Protein AF-A0A8J5HRC8-F1 (afdb_monomer)

Sequence (306 aa):
MSLSQNPTLRRLLLTALFVASLLTTLFAASLLTTLFTVFFAASLLTALFAASTFGLATSSSRPLLSAIFTASSSSSLDLSRPPPPPTPPTPRLPLSPLSGFDSLRKWWQHSSRQCSSQIVLIRTSVSLHPLRDLFQERKEASWLLDPMEGSPGHFDDVERAPILPSKPPKETKEMDENKSKKGLAEIYEEEYAQKTGLAPALLSTSDKLKIEATMLFKKISLKLDALSHFHFAPKPVIEDMSIQVNVPALAMEEVAPLAVSDAAMLAPEEIFHGKGNIKEEAELTKEERKRRRANQKRRFQRLKGM

InterPro domains:
  IPR012173 U3 small nucleolar ribonucleoprotein complex, subunit Mpp10 [PF04006] (154-299)
  IPR012173 U3 small nucleolar ribonucleoprotein complex, subunit Mpp10 [PTHR17039] (153-301)

pLDDT: mean 73.03, std 19.28, range [26.8, 97.12]

Radius of gyration: 40.1 Å; Cα contacts (8 Å, |Δi|>4): 49; chains: 1; bounding box: 110×80×95 Å

Nearest PDB structures (foldseek):
  7mq9-assembly1_NA  TM=5.176E-01  e=2.705E-06  Homo sapiens

Organism: Zingiber officinale (NCBI:txid94328)

Mean predicted aligned error: 22.1 Å

Secondary structure (DSSP, 8-state):
--TTS-HHHHHHHHHHHHHHHHHHHHHHHHHHHHHHHHHHHHHHHHHHHHHHHS--------------------------PPPPPPPPPPPPPPP-----HHHHHHHHHHHHHH--S-PPPP--HHHHHHHHHHHHHHHHHHHSS-TTS---------PPPPPS--SPP----PPP-SPPSS-HHHHHHHHHHHHTT-SPP---HHHHHHHHHHHHHHHHHHHHHHHTTT-SPPPPPP---------BGGGGS---TT-----BSS-HHHH----SS---TTT--HHHHHHHHHHHHHHHHHHHT-

Solvent-accessible surface area (backbone atoms only — not comparable to full-atom values): 20590 Å² total; per-residue (Å²): 136,71,93,78,78,50,71,67,59,52,50,53,51,51,50,50,53,51,51,51,52,51,51,52,52,52,50,51,51,52,51,52,51,52,51,50,50,52,53,52,50,52,52,52,53,51,54,55,54,55,61,67,72,68,76,80,78,84,87,87,83,85,85,90,87,85,86,90,86,88,81,88,78,91,81,80,89,87,82,88,85,82,85,85,82,88,83,82,87,83,86,88,80,86,91,78,84,92,83,55,68,69,61,51,52,51,48,50,59,51,51,64,69,69,56,88,68,80,85,81,83,77,91,44,78,78,69,46,51,64,55,53,50,53,56,47,50,52,50,49,60,51,69,72,57,70,91,86,62,93,70,69,56,91,64,95,65,86,74,79,76,76,73,74,80,85,62,77,78,82,79,78,81,80,78,78,91,63,82,76,93,69,54,72,69,57,52,53,50,52,51,49,32,49,74,70,65,75,44,78,79,83,71,49,74,66,51,52,51,51,51,53,50,52,52,52,48,54,55,50,49,54,52,51,38,60,74,51,72,66,71,70,81,79,78,79,89,71,93,75,91,79,86,84,71,90,44,49,47,58,80,78,50,79,100,57,102,83,76,87,60,91,49,63,64,60,53,69,60,78,79,47,81,72,75,72,94,78,74,56,80,86,79,49,50,76,64,56,52,53,50,51,53,50,52,51,51,52,53,50,51,57,63,70,75,107

Structure (mmCIF, N/CA/C/O backbone):
data_AF-A0A8J5HRC8-F1
#
_entry.id   AF-A0A8J5HRC8-F1
#
loop_
_atom_site.group_PDB
_atom_site.id
_atom_site.type_symbol
_atom_site.label_atom_id
_atom_site.label_alt_id
_atom_site.label_comp_id
_atom_site.label_asym_id
_atom_site.label_entity_id
_atom_site.label_seq_id
_atom_site.pdbx_PDB_ins_code
_atom_site.Cartn_x
_atom_site.Cartn_y
_atom_site.Cartn_z
_atom_site.occupancy
_atom_site.B_iso_or_equiv
_atom_site.auth_seq_id
_atom_site.auth_comp_id
_atom_site.auth_asym_id
_atom_site.auth_atom_id
_atom_site.pdbx_PDB_model_num
ATOM 1 N N . MET A 1 1 ? 75.495 24.316 10.407 1.00 44.56 1 MET A N 1
ATOM 2 C CA . MET A 1 1 ? 74.968 23.762 11.672 1.00 44.56 1 MET A CA 1
ATOM 3 C C . MET A 1 1 ? 73.458 23.965 11.712 1.00 44.56 1 MET A C 1
ATOM 5 O O . MET A 1 1 ? 72.991 25.087 11.603 1.00 44.56 1 MET A O 1
ATOM 9 N N . SER A 1 2 ? 72.731 22.845 11.748 1.00 50.97 2 SER A N 1
ATOM 10 C CA . SER A 1 2 ? 71.342 22.660 12.197 1.00 50.97 2 SER A CA 1
ATOM 11 C C . SER A 1 2 ? 70.236 23.643 11.754 1.00 50.97 2 SER A C 1
ATOM 13 O O . SER A 1 2 ? 69.728 24.408 12.567 1.00 50.97 2 SER A O 1
ATOM 15 N N . LEU A 1 3 ? 69.626 23.377 10.586 1.00 55.00 3 LEU A N 1
ATOM 16 C CA . LEU A 1 3 ? 68.188 23.646 10.308 1.00 55.00 3 LEU A CA 1
ATOM 17 C C . LEU A 1 3 ? 67.231 22.851 11.241 1.00 55.00 3 LEU A C 1
ATOM 19 O O . LEU A 1 3 ? 66.021 22.790 11.043 1.00 55.00 3 LEU A O 1
ATOM 23 N N . SER A 1 4 ? 67.784 22.215 12.276 1.00 55.47 4 SER A N 1
ATOM 24 C CA . SER A 1 4 ? 67.140 21.260 13.170 1.00 55.47 4 SER A CA 1
ATOM 25 C C . SER A 1 4 ? 66.349 21.921 14.309 1.00 55.47 4 SER A C 1
ATOM 27 O O . SER A 1 4 ? 65.549 21.236 14.935 1.00 55.47 4 SER A O 1
ATOM 29 N N . GLN A 1 5 ? 66.529 23.220 14.580 1.00 64.81 5 GLN A N 1
ATOM 30 C CA . GLN A 1 5 ? 66.029 23.851 15.815 1.00 64.81 5 GLN A CA 1
ATOM 31 C C . GLN A 1 5 ? 64.760 24.710 15.679 1.00 64.81 5 GLN A C 1
ATOM 33 O O . GLN A 1 5 ? 64.222 25.113 16.703 1.00 64.81 5 GLN A O 1
ATOM 38 N N . ASN A 1 6 ? 64.226 24.947 14.472 1.00 71.19 6 ASN A N 1
ATOM 39 C CA . ASN A 1 6 ? 62.985 25.720 14.311 1.00 71.19 6 ASN A CA 1
ATOM 40 C C . ASN A 1 6 ? 61.759 24.800 14.117 1.00 71.19 6 ASN A C 1
ATOM 42 O O . ASN A 1 6 ? 61.604 24.203 13.045 1.00 71.19 6 ASN A O 1
ATOM 46 N N . PRO A 1 7 ? 60.860 24.674 15.117 1.00 76.56 7 PRO A N 1
ATOM 47 C CA . PRO A 1 7 ? 59.713 23.760 15.058 1.00 76.56 7 PRO A CA 1
ATOM 48 C C . PRO A 1 7 ? 58.680 24.165 13.994 1.00 76.56 7 PRO A C 1
ATOM 50 O O . PRO A 1 7 ? 57.976 23.312 13.455 1.00 76.56 7 PRO A O 1
ATOM 53 N N . THR A 1 8 ? 58.618 25.450 13.647 1.00 80.12 8 THR A N 1
ATOM 54 C CA . THR A 1 8 ? 57.739 26.001 12.605 1.00 80.12 8 THR A CA 1
ATOM 55 C C . THR A 1 8 ? 58.170 25.573 11.202 1.00 80.12 8 THR A C 1
ATOM 57 O O . THR A 1 8 ? 57.335 25.124 10.421 1.00 80.12 8 THR A O 1
ATOM 60 N N . LEU A 1 9 ? 59.474 25.606 10.903 1.00 81.62 9 LEU A N 1
ATOM 61 C CA . LEU A 1 9 ? 60.018 25.165 9.613 1.00 81.62 9 LEU A CA 1
ATOM 62 C C . LEU A 1 9 ? 59.846 23.658 9.398 1.00 81.62 9 LEU A C 1
ATOM 64 O O . LEU A 1 9 ? 59.524 23.232 8.294 1.00 81.62 9 LEU A O 1
ATOM 68 N N . ARG A 1 10 ? 59.980 22.845 10.454 1.00 83.69 10 ARG A N 1
ATOM 69 C CA . ARG A 1 10 ? 59.696 21.403 10.372 1.00 83.69 10 ARG A CA 1
ATOM 70 C C . ARG A 1 10 ? 58.227 21.125 10.068 1.00 83.69 10 ARG A C 1
ATOM 72 O O . ARG A 1 10 ? 57.944 20.268 9.240 1.00 83.69 10 ARG A O 1
ATOM 79 N N . ARG A 1 11 ? 57.298 21.855 10.697 1.00 84.56 11 ARG A N 1
ATOM 80 C CA . ARG A 1 11 ? 55.864 21.729 10.394 1.00 84.56 11 ARG A CA 1
ATOM 81 C C . ARG A 1 11 ? 55.562 22.125 8.952 1.00 84.56 11 ARG A C 1
ATOM 83 O O . ARG A 1 11 ? 54.870 21.373 8.285 1.00 84.56 11 ARG A O 1
ATOM 90 N N . LEU A 1 12 ? 56.135 23.226 8.463 1.00 89.00 12 LEU A N 1
ATOM 91 C CA . LEU A 1 12 ? 55.961 23.667 7.074 1.00 89.00 12 LEU A CA 1
ATOM 92 C C . LEU A 1 12 ? 56.536 22.674 6.056 1.00 89.00 12 LEU A C 1
ATOM 94 O O . LEU A 1 12 ? 55.915 22.420 5.029 1.00 89.00 12 LEU A O 1
ATOM 98 N N . LEU A 1 13 ? 57.694 22.074 6.340 1.00 89.44 13 LEU A N 1
ATOM 99 C CA . LEU A 1 13 ? 58.259 21.033 5.478 1.00 89.44 13 LEU A CA 1
ATOM 100 C C . LEU A 1 13 ? 57.415 19.757 5.502 1.00 89.44 13 LEU A C 1
ATOM 102 O O . LEU A 1 13 ? 57.183 19.166 4.454 1.00 89.44 13 LEU A O 1
ATOM 106 N N . LEU A 1 14 ? 56.908 19.348 6.668 1.00 89.38 14 LEU A N 1
ATOM 107 C CA . LEU A 1 14 ? 56.027 18.184 6.774 1.00 89.38 14 LEU A CA 1
ATOM 108 C C . LEU A 1 14 ? 54.686 18.412 6.068 1.00 89.38 14 LEU A C 1
ATOM 110 O O . LEU A 1 14 ? 54.220 17.512 5.375 1.00 89.38 14 LEU A O 1
ATOM 114 N N . THR A 1 15 ? 54.086 19.602 6.175 1.00 92.81 15 THR A N 1
ATOM 115 C CA . THR A 1 15 ? 52.858 19.925 5.434 1.00 92.81 15 THR A CA 1
ATOM 116 C C . THR A 1 15 ? 53.119 20.000 3.935 1.00 92.81 15 THR A C 1
ATOM 118 O O . THR A 1 15 ? 52.320 19.479 3.167 1.00 92.81 15 THR A O 1
ATOM 121 N N . ALA A 1 16 ? 54.248 20.568 3.500 1.00 92.88 16 ALA A N 1
ATOM 122 C CA . ALA A 1 16 ? 54.623 20.601 2.087 1.00 92.88 16 ALA A CA 1
ATOM 123 C C . ALA A 1 16 ? 54.841 19.191 1.509 1.00 92.88 16 ALA A C 1
ATOM 125 O O . ALA A 1 16 ? 54.334 18.888 0.432 1.00 92.88 16 ALA A O 1
ATOM 126 N N . LEU A 1 17 ? 55.527 18.304 2.240 1.00 93.75 17 LEU A N 1
ATOM 127 C CA . LEU A 1 17 ? 55.717 16.906 1.837 1.00 93.75 17 LEU A CA 1
ATOM 128 C C . LEU A 1 17 ? 54.397 16.123 1.830 1.00 93.75 17 LEU A C 1
ATOM 130 O O . LEU A 1 17 ? 54.169 15.313 0.934 1.00 93.75 17 LEU A O 1
ATOM 134 N N . PHE A 1 18 ? 53.507 16.386 2.789 1.00 94.69 18 PHE A N 1
ATOM 135 C CA . PHE A 1 18 ? 52.183 15.769 2.837 1.00 94.69 18 PHE A CA 1
ATOM 136 C C . PHE A 1 18 ? 51.304 16.209 1.660 1.00 94.69 18 PHE A C 1
ATOM 138 O O . PHE A 1 18 ? 50.698 15.370 0.999 1.00 94.69 18 PHE A O 1
ATOM 145 N N . VAL A 1 19 ? 51.292 17.506 1.339 1.00 95.38 19 VAL A N 1
ATOM 146 C CA . VAL A 1 19 ? 50.567 18.049 0.180 1.00 95.38 19 VAL A CA 1
ATOM 147 C C . VAL A 1 19 ? 51.148 17.514 -1.128 1.00 95.38 19 VAL A C 1
ATOM 149 O O . VAL A 1 19 ? 50.385 17.119 -2.005 1.00 95.38 19 VAL A O 1
ATOM 152 N N . ALA A 1 20 ? 52.476 17.427 -1.254 1.00 94.62 20 ALA A N 1
ATOM 153 C CA . ALA A 1 20 ? 53.121 16.837 -2.426 1.00 94.62 20 ALA A CA 1
ATOM 154 C C . ALA A 1 20 ? 52.753 15.352 -2.601 1.00 94.62 20 ALA A C 1
ATOM 156 O O . ALA A 1 20 ? 52.462 14.929 -3.715 1.00 94.62 20 ALA A O 1
ATOM 157 N N . SER A 1 21 ? 52.696 14.581 -1.510 1.00 93.19 21 SER A N 1
ATOM 158 C CA . SER A 1 21 ? 52.251 13.178 -1.517 1.00 93.19 21 SER A CA 1
ATOM 159 C C . SER A 1 21 ? 50.769 13.031 -1.902 1.00 93.19 21 SER A C 1
ATOM 161 O O . SER A 1 21 ? 50.396 12.150 -2.679 1.00 93.19 21 SER A O 1
ATOM 163 N N . LEU A 1 22 ? 49.902 13.931 -1.428 1.00 95.06 22 LEU A N 1
ATOM 164 C CA . LEU A 1 22 ? 48.499 13.960 -1.852 1.00 95.06 22 LEU A CA 1
ATOM 165 C C . LEU A 1 22 ? 48.356 14.300 -3.340 1.00 95.06 22 LEU A C 1
ATOM 167 O O . LEU A 1 22 ? 47.560 13.686 -4.043 1.00 95.06 22 LEU A O 1
ATOM 171 N N . LEU A 1 23 ? 49.137 15.256 -3.845 1.00 95.25 23 LEU A N 1
ATOM 172 C CA . LEU A 1 23 ? 49.067 15.645 -5.252 1.00 95.25 23 LEU A CA 1
ATOM 173 C C . LEU A 1 23 ? 49.527 14.515 -6.180 1.00 95.25 23 LEU A C 1
ATOM 175 O O . LEU A 1 23 ? 48.893 14.265 -7.203 1.00 95.25 23 LEU A O 1
ATOM 179 N N . THR A 1 24 ? 50.608 13.815 -5.827 1.00 94.81 24 THR A N 1
ATOM 180 C CA . THR A 1 24 ? 51.129 12.706 -6.638 1.00 94.81 24 THR A CA 1
ATOM 181 C C . THR A 1 24 ? 50.185 11.509 -6.634 1.00 94.81 24 THR A C 1
ATOM 183 O O . THR A 1 24 ? 49.976 10.903 -7.683 1.00 94.81 24 THR A O 1
ATOM 186 N N . THR A 1 25 ? 49.557 11.198 -5.497 1.00 94.31 25 THR A N 1
ATOM 187 C CA . THR A 1 25 ? 48.552 10.125 -5.411 1.00 94.31 25 THR A CA 1
ATOM 188 C C . THR A 1 25 ? 47.281 10.455 -6.195 1.00 94.31 25 THR A C 1
ATOM 190 O O . THR A 1 25 ? 46.779 9.594 -6.916 1.00 94.31 25 THR A O 1
ATOM 193 N N . LEU A 1 26 ? 46.800 11.702 -6.148 1.00 95.31 26 LEU A N 1
ATOM 194 C CA . LEU A 1 26 ? 45.666 12.156 -6.963 1.00 95.31 26 LEU A CA 1
ATOM 195 C C . LEU A 1 26 ? 45.983 12.127 -8.464 1.00 95.31 26 LEU A C 1
ATOM 197 O O . LEU A 1 26 ? 45.158 11.685 -9.265 1.00 95.31 26 LEU A O 1
ATOM 201 N N . PHE A 1 27 ? 47.186 12.550 -8.854 1.00 95.62 27 PHE A N 1
ATOM 202 C CA . PHE A 1 27 ? 47.617 12.509 -10.249 1.00 95.62 27 PHE A CA 1
ATOM 203 C C . PHE A 1 27 ? 47.751 11.067 -10.761 1.00 95.62 27 PHE A C 1
ATOM 205 O O . PHE A 1 27 ? 47.266 10.748 -11.846 1.00 95.62 27 PHE A O 1
ATOM 212 N N . ALA A 1 28 ? 48.318 10.167 -9.951 1.00 95.12 28 ALA A N 1
ATOM 213 C CA . ALA A 1 28 ? 48.381 8.743 -10.268 1.00 95.12 28 ALA A CA 1
ATOM 214 C C . ALA A 1 28 ? 46.977 8.121 -10.393 1.00 95.12 28 ALA A C 1
ATOM 2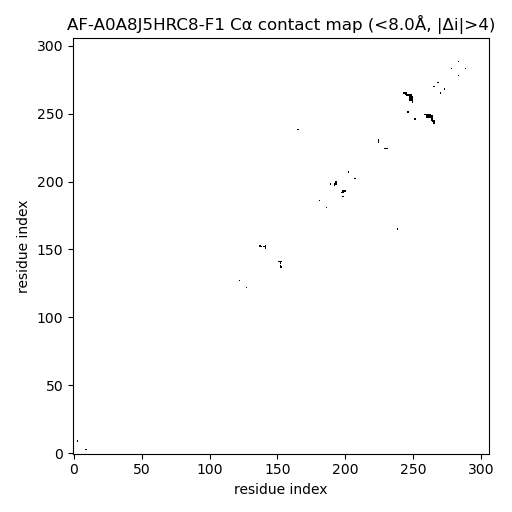16 O O . ALA A 1 28 ? 46.717 7.400 -11.353 1.00 95.12 28 ALA A O 1
ATOM 217 N N . ALA A 1 29 ? 46.043 8.445 -9.492 1.00 93.88 29 ALA A N 1
ATOM 218 C CA . ALA A 1 29 ? 44.661 7.966 -9.568 1.00 93.88 29 ALA A CA 1
ATOM 219 C C . ALA A 1 29 ? 43.932 8.453 -10.837 1.00 93.88 29 ALA A C 1
ATOM 221 O O . ALA A 1 29 ? 43.199 7.687 -11.467 1.00 93.88 29 ALA A O 1
ATOM 222 N N . SER A 1 30 ? 44.171 9.697 -11.262 1.00 93.88 30 SER A N 1
ATOM 223 C CA . SER A 1 30 ? 43.640 10.241 -12.522 1.00 93.88 30 SER A CA 1
ATOM 224 C C . SER A 1 30 ? 44.211 9.515 -13.754 1.00 93.88 30 SER A C 1
ATOM 226 O O . SER A 1 30 ? 43.482 9.146 -14.677 1.00 93.88 30 SER A O 1
ATOM 228 N N . LEU A 1 31 ? 45.511 9.204 -13.753 1.00 96.38 31 LEU A N 1
ATOM 229 C CA . LEU A 1 31 ? 46.135 8.422 -14.828 1.00 96.38 31 LEU A CA 1
ATOM 230 C C . LEU A 1 31 ? 45.613 6.978 -14.883 1.00 96.38 31 LEU A C 1
ATOM 232 O O . LEU A 1 31 ? 45.329 6.462 -15.959 1.00 96.38 31 LEU A O 1
ATOM 236 N N . LEU A 1 32 ? 45.429 6.322 -13.736 1.00 95.44 32 LEU A N 1
ATOM 237 C CA . LEU A 1 32 ? 44.878 4.965 -13.690 1.00 95.44 32 LEU A CA 1
ATOM 238 C C . LEU A 1 32 ? 43.421 4.911 -14.165 1.00 95.44 32 LEU A C 1
ATOM 240 O O . LEU A 1 32 ? 43.061 4.016 -14.927 1.00 95.44 32 LEU A O 1
ATOM 244 N N . THR A 1 33 ? 42.586 5.871 -13.763 1.00 93.94 33 THR A N 1
ATOM 245 C CA . THR A 1 33 ? 41.182 5.934 -14.207 1.00 93.94 33 THR A CA 1
ATOM 246 C C . THR A 1 33 ? 41.058 6.231 -15.702 1.00 93.94 33 THR A C 1
ATOM 248 O O . THR A 1 33 ? 40.239 5.616 -16.388 1.00 93.94 33 THR A O 1
ATOM 251 N N . THR A 1 34 ? 41.908 7.099 -16.254 1.00 94.50 34 THR A N 1
ATOM 252 C CA . THR A 1 34 ? 41.937 7.358 -17.704 1.00 94.50 34 THR A CA 1
ATOM 253 C C . THR A 1 34 ? 42.438 6.148 -18.495 1.00 94.50 34 THR A C 1
ATOM 255 O O . THR A 1 34 ? 41.820 5.773 -19.487 1.00 94.50 34 THR A O 1
ATOM 258 N N . LEU A 1 35 ? 43.475 5.447 -18.029 1.00 95.88 35 LEU A N 1
ATOM 259 C CA . LEU A 1 35 ? 43.926 4.204 -18.665 1.00 95.88 35 LEU A CA 1
ATOM 260 C C . LEU A 1 35 ? 42.859 3.102 -18.610 1.00 95.88 35 LEU A C 1
ATOM 262 O O . LEU A 1 35 ? 42.634 2.415 -19.606 1.00 95.88 35 LEU A O 1
ATOM 266 N N . PHE A 1 36 ? 42.165 2.954 -17.478 1.00 94.75 36 PHE A N 1
ATOM 267 C CA . PHE A 1 36 ? 41.122 1.940 -17.322 1.00 94.75 36 PHE A CA 1
ATOM 268 C C . PHE A 1 36 ? 39.914 2.214 -18.223 1.00 94.75 36 PHE A C 1
ATOM 270 O O . PHE A 1 36 ? 39.389 1.295 -18.849 1.00 94.75 36 PHE A O 1
ATOM 277 N N . THR A 1 37 ? 39.499 3.477 -18.349 1.00 95.06 37 THR A N 1
ATOM 278 C CA . THR A 1 37 ? 38.397 3.860 -19.247 1.00 95.06 37 THR A CA 1
ATOM 279 C C . THR A 1 37 ? 38.761 3.661 -20.717 1.00 95.06 37 THR A C 1
ATOM 281 O O . THR A 1 37 ? 37.947 3.118 -21.462 1.00 95.06 37 THR A O 1
ATOM 284 N N . VAL A 1 38 ? 39.987 3.999 -21.133 1.00 95.56 38 VAL A N 1
ATOM 285 C CA . VAL A 1 38 ? 40.471 3.749 -22.504 1.00 95.56 38 VAL A CA 1
ATOM 286 C C . VAL A 1 38 ? 40.551 2.250 -22.802 1.00 95.56 38 VAL A C 1
ATOM 288 O O . VAL A 1 38 ? 40.095 1.812 -23.858 1.00 95.56 38 VAL A O 1
ATOM 291 N N . PHE A 1 39 ? 41.063 1.443 -21.868 1.00 95.56 39 PHE A N 1
ATOM 292 C CA . PHE A 1 39 ? 41.137 -0.011 -22.032 1.00 95.56 39 PHE A CA 1
ATOM 293 C C . PHE A 1 39 ? 39.743 -0.650 -22.125 1.00 95.56 39 PHE A C 1
ATOM 295 O O . PHE A 1 39 ? 39.488 -1.480 -22.999 1.00 95.56 39 PHE A O 1
ATOM 302 N N . PHE A 1 40 ? 38.811 -0.225 -21.267 1.00 93.75 40 PHE A N 1
ATOM 303 C CA . PHE A 1 40 ? 37.435 -0.717 -21.281 1.00 93.75 40 PHE A CA 1
ATOM 304 C C . PHE A 1 40 ? 36.687 -0.304 -22.558 1.00 93.75 40 PHE A C 1
ATOM 306 O O . PHE A 1 40 ? 35.996 -1.126 -23.160 1.00 93.75 40 PHE A O 1
ATOM 313 N N . ALA A 1 41 ? 36.882 0.931 -23.032 1.00 92.94 41 ALA A N 1
ATOM 314 C CA . ALA A 1 41 ? 36.318 1.403 -24.295 1.00 92.94 41 ALA A CA 1
ATOM 315 C C . ALA A 1 41 ? 36.873 0.628 -25.503 1.00 92.94 41 ALA A C 1
ATOM 317 O O . ALA A 1 41 ? 36.102 0.234 -26.375 1.00 92.94 41 ALA A O 1
ATOM 318 N N . ALA A 1 42 ? 38.180 0.342 -25.537 1.00 91.81 42 ALA A N 1
ATOM 319 C CA . ALA A 1 42 ? 38.799 -0.461 -26.594 1.00 91.81 42 ALA A CA 1
ATOM 320 C C . ALA A 1 42 ? 38.275 -1.911 -26.615 1.00 91.81 42 ALA A C 1
ATOM 322 O O . ALA A 1 42 ? 38.037 -2.462 -27.693 1.00 91.81 42 ALA A O 1
ATOM 323 N N . SER A 1 43 ? 38.038 -2.505 -25.439 1.00 89.50 43 SER A N 1
ATOM 324 C CA . SER A 1 43 ? 37.438 -3.841 -25.291 1.00 89.50 43 SER A CA 1
ATOM 325 C C . SER A 1 43 ? 35.983 -3.885 -25.781 1.00 89.50 43 SER A C 1
ATOM 327 O O . SER A 1 43 ? 35.587 -4.780 -26.527 1.00 89.50 43 SER A O 1
ATOM 329 N N . LEU A 1 44 ? 35.184 -2.863 -25.453 1.00 90.44 44 LEU A N 1
ATOM 330 C CA . LEU A 1 44 ? 33.819 -2.730 -25.974 1.00 90.44 44 LEU A CA 1
ATOM 331 C C . LEU A 1 44 ? 33.795 -2.543 -27.496 1.00 90.44 44 LEU A C 1
ATOM 333 O O . LEU A 1 44 ? 32.956 -3.137 -28.174 1.00 90.44 44 LEU A O 1
ATOM 337 N N . LEU A 1 45 ? 34.728 -1.761 -28.046 1.00 89.50 45 LEU A N 1
ATOM 338 C CA . LEU A 1 45 ? 34.828 -1.538 -29.489 1.00 89.50 45 LEU A CA 1
ATOM 339 C C . LEU A 1 45 ? 35.194 -2.828 -30.240 1.00 89.50 45 LEU A C 1
ATOM 341 O O . LEU A 1 45 ? 34.625 -3.117 -31.292 1.00 89.50 45 LEU A O 1
ATOM 345 N N . THR A 1 46 ? 36.103 -3.634 -29.682 1.00 87.12 46 THR A N 1
ATOM 346 C CA . THR A 1 46 ? 36.475 -4.942 -30.249 1.00 87.12 46 THR A CA 1
ATOM 347 C C . THR A 1 46 ? 35.344 -5.963 -30.135 1.00 87.12 46 THR A C 1
ATOM 349 O O . THR A 1 46 ? 35.099 -6.692 -31.095 1.00 87.12 46 THR A O 1
ATOM 352 N N . ALA A 1 47 ? 34.586 -5.977 -29.033 1.00 82.50 47 ALA A N 1
ATOM 353 C CA . ALA A 1 47 ? 33.403 -6.829 -28.890 1.00 82.50 47 ALA A CA 1
ATOM 354 C C . ALA A 1 47 ? 32.291 -6.476 -29.900 1.00 82.50 47 ALA A C 1
ATOM 356 O O . ALA A 1 47 ? 31.676 -7.368 -30.484 1.00 82.50 47 ALA A O 1
ATOM 357 N N . LEU A 1 48 ? 32.070 -5.183 -30.165 1.00 81.31 48 LEU A N 1
ATOM 358 C CA . LEU A 1 48 ? 31.118 -4.722 -31.183 1.00 81.31 48 LEU A CA 1
ATOM 359 C C . LEU A 1 48 ? 31.552 -5.109 -32.606 1.00 81.31 48 LEU A C 1
ATOM 361 O O . LEU A 1 48 ? 30.711 -5.478 -33.424 1.00 81.31 48 LEU A O 1
ATOM 365 N N . PHE A 1 49 ? 32.856 -5.084 -32.896 1.00 80.19 49 PHE A N 1
ATOM 366 C CA . PHE A 1 49 ? 33.395 -5.506 -34.193 1.00 80.19 49 PHE A CA 1
ATOM 367 C C . PHE A 1 49 ? 33.358 -7.037 -34.383 1.00 80.19 49 PHE A C 1
ATOM 369 O O . PHE A 1 49 ? 33.121 -7.534 -35.484 1.00 80.19 49 PHE A O 1
ATOM 376 N N . ALA A 1 50 ? 33.519 -7.808 -33.303 1.00 72.25 50 ALA A N 1
ATOM 377 C CA . ALA A 1 50 ? 33.340 -9.262 -33.325 1.00 72.25 50 ALA A CA 1
ATOM 378 C C . ALA A 1 50 ? 31.868 -9.665 -33.552 1.00 72.25 50 ALA A C 1
ATOM 380 O O . ALA A 1 50 ? 31.589 -10.645 -34.239 1.00 72.25 50 ALA A O 1
ATOM 381 N N . ALA A 1 51 ? 30.913 -8.884 -33.036 1.00 65.25 51 ALA A N 1
ATOM 382 C CA . ALA A 1 51 ? 29.488 -9.132 -33.247 1.00 65.25 51 ALA A CA 1
ATOM 383 C C . ALA A 1 51 ? 29.021 -8.833 -34.687 1.00 65.25 51 ALA A C 1
ATOM 385 O O . ALA A 1 51 ? 28.081 -9.469 -35.160 1.00 65.25 51 ALA A O 1
ATOM 386 N N . SER A 1 52 ? 29.673 -7.910 -35.408 1.00 66.94 52 SER A N 1
ATOM 387 C CA . SER A 1 52 ? 29.308 -7.592 -36.800 1.00 66.94 52 SER A CA 1
ATOM 388 C C . SER A 1 52 ? 29.878 -8.579 -37.826 1.00 66.94 52 SER A C 1
ATOM 390 O O . SER A 1 52 ? 29.322 -8.720 -38.913 1.00 66.94 52 SER A O 1
ATOM 392 N N . THR A 1 53 ? 30.948 -9.303 -37.482 1.00 61.31 53 THR A N 1
ATOM 393 C CA . THR A 1 53 ? 31.645 -10.223 -38.399 1.00 61.31 53 THR A CA 1
ATOM 394 C C . THR A 1 53 ? 31.086 -11.651 -38.405 1.00 61.31 53 THR A C 1
ATOM 396 O O . THR A 1 53 ? 31.344 -12.390 -39.350 1.00 61.31 53 THR A O 1
ATOM 399 N N . PHE A 1 54 ? 30.253 -12.032 -37.428 1.00 51.69 54 PHE A N 1
ATOM 400 C CA . PHE A 1 54 ? 29.624 -13.365 -37.355 1.00 51.69 54 PHE A CA 1
ATOM 401 C C . PHE A 1 54 ? 28.188 -13.442 -37.912 1.00 51.69 54 PHE A C 1
ATOM 403 O O . PHE A 1 54 ? 27.543 -14.488 -37.847 1.00 51.69 54 PHE A O 1
ATOM 410 N N . GLY A 1 55 ? 27.673 -12.354 -38.487 1.00 47.66 55 GLY A N 1
ATOM 411 C CA . GLY A 1 55 ? 26.307 -12.260 -39.004 1.00 47.66 55 GLY A CA 1
ATOM 412 C C . GLY A 1 55 ? 26.118 -12.727 -40.450 1.00 47.66 55 GLY A C 1
ATOM 413 O O . GLY A 1 55 ? 25.487 -12.003 -41.207 1.00 47.66 55 GLY A O 1
ATOM 414 N N . LEU A 1 56 ? 26.641 -13.888 -40.860 1.00 48.53 56 LEU A N 1
ATOM 415 C CA . LEU A 1 56 ? 26.281 -14.529 -42.139 1.00 48.53 56 LEU A CA 1
ATOM 416 C C . LEU A 1 56 ? 26.508 -16.051 -42.085 1.00 48.53 56 LEU A C 1
ATOM 418 O O . LEU A 1 56 ? 27.576 -16.534 -42.442 1.00 48.53 56 LEU A O 1
ATOM 422 N N . ALA A 1 57 ? 25.484 -16.809 -41.674 1.00 37.28 57 ALA A N 1
ATOM 423 C CA . ALA A 1 57 ? 25.310 -18.222 -42.038 1.00 37.28 57 ALA A CA 1
ATOM 424 C C . ALA A 1 57 ? 23.866 -18.706 -41.759 1.00 37.28 57 ALA A C 1
ATOM 426 O O . ALA A 1 57 ? 23.489 -18.964 -40.621 1.00 37.28 57 ALA A O 1
ATOM 427 N N . THR A 1 58 ? 23.062 -18.780 -42.828 1.00 37.53 58 THR A N 1
ATOM 428 C CA . THR A 1 58 ? 22.158 -19.900 -43.199 1.00 37.53 58 THR A CA 1
ATOM 429 C C . THR A 1 58 ? 21.357 -20.602 -42.085 1.00 37.53 58 THR A C 1
ATOM 431 O O . THR A 1 58 ? 21.895 -21.354 -41.286 1.00 37.53 58 THR A O 1
ATOM 434 N N . SER A 1 59 ? 20.051 -20.355 -41.962 1.00 38.62 59 SER A N 1
ATOM 435 C CA . SER A 1 59 ? 18.949 -21.050 -42.665 1.00 38.62 59 SER A CA 1
ATOM 436 C C . SER A 1 59 ? 18.692 -22.529 -42.302 1.00 38.62 59 SER A C 1
ATOM 438 O O . SER A 1 59 ? 19.499 -23.405 -42.595 1.00 38.62 59 SER A O 1
ATOM 440 N N . SER A 1 60 ? 17.435 -22.777 -41.911 1.00 36.81 60 SER A N 1
ATOM 441 C CA . SER A 1 60 ? 16.598 -23.958 -42.210 1.00 36.81 60 SER A CA 1
ATOM 442 C C . SER A 1 60 ? 16.332 -25.014 -41.116 1.00 36.81 60 SER A C 1
ATOM 444 O O . SER A 1 60 ? 17.226 -25.554 -40.476 1.00 36.81 60 SER A O 1
ATOM 446 N N . SER A 1 61 ? 15.038 -25.362 -41.049 1.00 33.12 61 SER A N 1
ATOM 447 C CA . SER A 1 61 ? 14.408 -26.621 -40.609 1.00 33.12 61 SER A CA 1
ATOM 448 C C . SER A 1 61 ? 14.080 -26.854 -39.114 1.00 33.12 61 SER A C 1
ATOM 450 O O . SER A 1 61 ? 14.920 -27.130 -38.269 1.00 33.12 61 SER A O 1
ATOM 452 N N . ARG A 1 62 ? 12.770 -26.804 -38.820 1.00 42.66 62 ARG A N 1
ATOM 453 C CA . ARG A 1 62 ? 12.036 -27.757 -37.947 1.00 42.66 62 ARG A CA 1
ATOM 454 C C . ARG A 1 62 ? 11.442 -28.862 -38.875 1.00 42.66 62 ARG A C 1
ATOM 456 O O . ARG A 1 62 ? 11.532 -28.628 -40.084 1.00 42.66 62 ARG A O 1
ATOM 463 N N . PRO A 1 63 ? 10.723 -29.937 -38.447 1.00 59.00 63 PRO A N 1
ATOM 464 C CA . PRO A 1 63 ? 10.268 -30.364 -37.104 1.00 59.00 63 PRO A CA 1
ATOM 465 C C . PRO A 1 63 ? 10.344 -31.909 -36.845 1.00 59.00 63 PRO A C 1
ATOM 467 O O . PRO A 1 63 ? 10.844 -32.663 -37.669 1.00 59.00 63 PRO A O 1
ATOM 470 N N . LEU A 1 64 ? 9.707 -32.344 -35.740 1.00 35.19 64 LEU A N 1
ATOM 471 C CA . LEU A 1 64 ? 9.193 -33.691 -35.389 1.00 35.19 64 LEU A CA 1
ATOM 472 C C . LEU A 1 64 ? 10.130 -34.643 -34.625 1.00 35.19 64 LEU A C 1
ATOM 474 O O . LEU A 1 64 ? 11.111 -35.128 -35.164 1.00 35.19 64 LEU A O 1
ATOM 478 N N . LEU A 1 65 ? 9.732 -34.996 -33.394 1.00 35.59 65 LEU A N 1
ATOM 479 C CA . LEU A 1 65 ? 9.238 -36.339 -33.063 1.00 35.59 65 LEU A CA 1
ATOM 480 C C . LEU A 1 65 ? 8.423 -36.305 -31.756 1.00 35.59 65 LEU A C 1
ATOM 482 O O . LEU A 1 65 ? 8.797 -35.684 -30.764 1.00 35.59 65 LEU A O 1
ATOM 486 N N . SER A 1 66 ? 7.267 -36.950 -31.831 1.00 33.41 66 SER A N 1
ATOM 487 C CA . SER A 1 66 ? 6.293 -37.246 -30.786 1.00 33.41 66 SER A CA 1
ATOM 488 C C . SER A 1 66 ? 6.576 -38.605 -30.122 1.00 33.41 66 SER A C 1
ATOM 490 O O . SER A 1 66 ? 7.349 -39.397 -30.654 1.00 33.41 66 SER A O 1
ATOM 492 N N . ALA A 1 67 ? 5.840 -38.864 -29.028 1.00 35.41 67 ALA A N 1
ATOM 493 C CA . ALA A 1 67 ? 5.557 -40.137 -28.330 1.00 35.41 67 ALA A CA 1
ATOM 494 C C . ALA A 1 67 ? 6.175 -40.225 -26.916 1.00 35.41 67 ALA A C 1
ATOM 496 O O . ALA A 1 67 ? 7.382 -40.340 -26.759 1.00 35.41 67 ALA A O 1
ATOM 497 N N . ILE A 1 68 ? 5.398 -39.923 -25.865 1.00 33.94 68 ILE A N 1
ATOM 498 C CA . ILE A 1 68 ? 4.523 -40.829 -25.078 1.00 33.94 68 ILE A CA 1
ATOM 499 C C . ILE A 1 68 ? 5.325 -41.745 -24.135 1.00 33.94 68 ILE A C 1
ATOM 501 O O . ILE A 1 68 ? 5.881 -42.748 -24.566 1.00 33.94 68 ILE A O 1
ATOM 505 N N . PHE A 1 69 ? 5.239 -41.481 -22.826 1.00 26.80 69 PHE A N 1
ATOM 506 C CA . PHE A 1 69 ? 4.969 -42.548 -21.859 1.00 26.80 69 PHE A CA 1
ATOM 507 C C . PHE A 1 69 ? 4.166 -42.011 -20.669 1.00 26.80 69 PHE A C 1
ATOM 509 O O . PHE A 1 69 ? 4.583 -41.124 -19.929 1.00 26.80 69 PHE A O 1
ATOM 516 N N . THR A 1 70 ? 2.968 -42.560 -20.551 1.00 31.09 70 THR A N 1
ATOM 517 C CA . THR A 1 70 ? 2.001 -42.449 -19.466 1.00 31.09 70 THR A CA 1
ATOM 518 C C . THR A 1 70 ? 2.462 -43.227 -18.236 1.00 31.09 70 THR A C 1
ATOM 520 O O . THR A 1 70 ? 2.773 -44.409 -18.353 1.00 31.09 70 THR A O 1
ATOM 523 N N . ALA A 1 71 ? 2.369 -42.633 -17.048 1.00 28.55 71 ALA A N 1
ATOM 524 C CA . ALA A 1 71 ? 2.185 -43.390 -15.813 1.00 28.55 71 ALA A CA 1
ATOM 525 C C . ALA A 1 71 ? 1.238 -42.620 -14.887 1.00 28.55 71 ALA A C 1
ATOM 527 O O . ALA A 1 71 ? 1.583 -41.608 -14.284 1.00 28.55 71 ALA A O 1
ATOM 528 N N . SER A 1 72 ? 0.007 -43.118 -14.855 1.00 30.83 72 SER A N 1
ATOM 529 C CA . SER A 1 72 ? -1.005 -42.849 -13.847 1.00 30.83 72 SER A CA 1
ATOM 530 C C . SER A 1 72 ? -0.654 -43.626 -12.579 1.00 30.83 72 SER A C 1
ATOM 532 O O . SER A 1 72 ? -0.437 -44.834 -12.653 1.00 30.83 72 SER A O 1
ATOM 534 N N . SER A 1 73 ? -0.654 -42.961 -11.426 1.00 32.59 73 SER A N 1
ATOM 535 C CA . SER A 1 73 ? -0.986 -43.601 -10.150 1.00 32.59 73 SER A CA 1
ATOM 536 C C . SER A 1 73 ? -1.453 -42.549 -9.144 1.00 32.59 73 SER A C 1
ATOM 538 O O . SER A 1 73 ? -0.673 -41.847 -8.507 1.00 32.59 73 SER A O 1
ATOM 540 N N . SER A 1 74 ? -2.773 -42.462 -9.062 1.00 34.53 74 SER A N 1
ATOM 541 C CA . SER A 1 74 ? -3.608 -42.047 -7.937 1.00 34.53 74 SER A CA 1
ATOM 542 C C . SER A 1 74 ? -3.058 -42.357 -6.539 1.00 34.53 74 SER A C 1
ATOM 544 O O . SER A 1 74 ? -2.730 -43.513 -6.279 1.00 34.53 74 SER A O 1
ATOM 546 N N . SER A 1 75 ? -3.104 -41.384 -5.619 1.00 32.03 75 SER A N 1
ATOM 547 C CA . SER A 1 75 ? -3.609 -41.500 -4.224 1.00 32.03 75 SER A CA 1
ATOM 548 C C . SER A 1 75 ? -3.568 -40.099 -3.574 1.00 32.03 75 SER A C 1
ATOM 550 O O . SER A 1 75 ? -2.508 -39.503 -3.450 1.00 32.03 75 SER A O 1
ATOM 552 N N . SER A 1 76 ? -4.701 -39.398 -3.465 1.00 31.69 76 SER A N 1
ATOM 553 C CA . SER A 1 76 ? -5.564 -39.302 -2.270 1.00 31.69 76 SER A CA 1
ATOM 554 C C . SER A 1 76 ? -4.974 -38.493 -1.101 1.00 31.69 76 SER A C 1
ATOM 556 O O . SER A 1 76 ? -3.991 -38.892 -0.492 1.00 31.69 76 SER A O 1
ATOM 558 N N . LEU A 1 77 ? -5.643 -37.361 -0.836 1.00 38.75 77 LEU A N 1
ATOM 559 C CA . LEU A 1 77 ? -5.936 -36.716 0.453 1.00 38.75 77 LEU A CA 1
ATOM 560 C C . LEU A 1 77 ? -5.203 -37.274 1.687 1.00 38.75 77 LEU A C 1
ATOM 562 O O . LEU A 1 77 ? -5.421 -38.430 2.029 1.00 38.75 77 LEU A O 1
ATOM 566 N N . ASP A 1 78 ? -4.536 -36.408 2.460 1.00 31.47 78 ASP A N 1
ATOM 567 C CA . ASP A 1 78 ? -4.841 -36.400 3.894 1.00 31.47 78 ASP A CA 1
ATOM 568 C C . ASP A 1 78 ? -4.587 -35.047 4.573 1.00 31.47 78 ASP A C 1
ATOM 570 O O . ASP A 1 78 ? -3.530 -34.423 4.461 1.00 31.47 78 ASP A O 1
ATOM 574 N N . LEU A 1 79 ? -5.624 -34.614 5.277 1.00 43.81 79 LEU A N 1
ATOM 575 C CA . LEU A 1 79 ? -5.684 -33.482 6.182 1.00 43.81 79 LEU A CA 1
ATOM 576 C C . LEU A 1 79 ? -5.349 -34.022 7.584 1.00 43.81 79 LEU A C 1
ATOM 578 O O . LEU A 1 79 ? -5.761 -35.119 7.932 1.00 43.81 79 LEU A O 1
ATOM 582 N N . SER A 1 80 ? -4.786 -33.183 8.454 1.00 41.81 80 SER A N 1
ATOM 583 C CA . SER A 1 80 ? -4.786 -33.361 9.924 1.00 41.81 80 SER A CA 1
ATOM 584 C C . SER A 1 80 ? -3.704 -34.275 10.520 1.00 41.81 80 SER A C 1
ATOM 586 O O . SER A 1 80 ? -3.830 -35.491 10.598 1.00 41.81 80 SER A O 1
ATOM 588 N N . ARG A 1 81 ? -2.669 -33.657 11.104 1.00 38.75 81 ARG A N 1
ATOM 589 C CA . ARG A 1 81 ? -1.770 -34.316 12.064 1.00 38.75 81 ARG A CA 1
ATOM 590 C C . ARG A 1 81 ? -2.216 -33.964 13.496 1.00 38.75 81 ARG A C 1
ATOM 592 O O . ARG A 1 81 ? -2.163 -32.782 13.839 1.00 38.75 81 ARG A O 1
ATOM 599 N N . PRO A 1 82 ? -2.657 -34.924 14.331 1.00 59.81 82 PRO A N 1
ATOM 600 C CA . PRO A 1 82 ? -2.981 -34.671 15.738 1.00 59.81 82 PRO A CA 1
ATOM 601 C C . PRO A 1 82 ? -1.712 -34.582 16.619 1.00 59.81 82 PRO A C 1
ATOM 603 O O . PRO A 1 82 ? -0.652 -35.077 16.220 1.00 59.81 82 PRO A O 1
ATOM 606 N N . PRO A 1 83 ? -1.789 -33.939 17.804 1.00 61.41 83 PRO A N 1
ATOM 607 C CA . PRO A 1 83 ? -0.635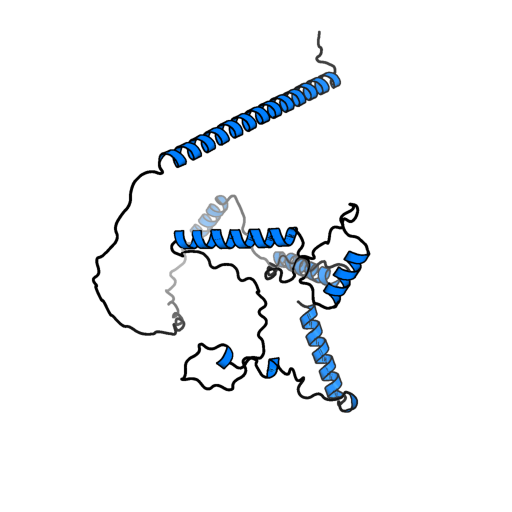 -33.698 18.678 1.00 61.41 83 PRO A CA 1
ATOM 608 C C . PRO A 1 83 ? -0.146 -34.967 19.412 1.00 61.41 83 PRO A C 1
ATOM 610 O O . PRO A 1 83 ? -0.932 -35.893 19.625 1.00 61.41 83 PRO A O 1
ATOM 613 N N . PRO A 1 84 ? 1.138 -35.022 19.828 1.00 62.41 84 PRO A N 1
ATOM 614 C CA . PRO A 1 84 ? 1.724 -36.202 20.467 1.00 62.41 84 PRO A CA 1
ATOM 615 C C . PRO A 1 84 ? 1.311 -36.376 21.950 1.00 62.41 84 PRO A C 1
ATOM 617 O O . PRO A 1 84 ? 1.082 -35.380 22.641 1.00 62.41 84 PRO A O 1
ATOM 620 N N . PRO A 1 85 ? 1.249 -37.627 22.460 1.00 68.19 85 PRO A N 1
ATOM 621 C CA . PRO A 1 85 ? 0.824 -37.946 23.828 1.00 68.19 85 PRO A CA 1
ATOM 622 C C . PRO A 1 85 ? 1.917 -37.711 24.898 1.00 68.19 85 PRO A C 1
ATOM 624 O O . PRO A 1 85 ? 3.107 -37.712 24.575 1.00 68.19 85 PRO A O 1
ATOM 627 N N . PRO A 1 86 ? 1.534 -37.546 26.184 1.00 53.22 86 PRO A N 1
ATOM 628 C CA . PRO A 1 86 ? 2.467 -37.305 27.286 1.00 53.22 86 PRO A CA 1
ATOM 629 C C . PRO A 1 86 ? 3.249 -38.563 27.700 1.00 53.22 86 PRO A C 1
ATOM 631 O O . PRO A 1 86 ? 2.724 -39.677 27.708 1.00 53.22 86 PRO A O 1
ATOM 634 N N . THR A 1 87 ? 4.512 -38.367 28.081 1.00 55.78 87 THR A N 1
ATOM 635 C CA . THR A 1 87 ? 5.445 -39.411 28.527 1.00 55.78 87 THR A CA 1
ATOM 636 C C . THR A 1 87 ? 5.191 -39.864 29.980 1.00 55.78 87 THR A C 1
ATOM 638 O O . THR A 1 87 ? 4.807 -39.048 30.821 1.00 55.78 87 THR A O 1
ATOM 641 N N . PRO A 1 88 ? 5.416 -41.155 30.310 1.00 56.88 88 PRO A N 1
ATOM 642 C CA . PRO A 1 88 ? 5.224 -41.704 31.658 1.00 56.88 88 PRO A CA 1
ATOM 643 C C . PRO A 1 88 ? 6.418 -41.432 32.603 1.00 56.88 88 PRO A C 1
ATOM 645 O O . PRO A 1 88 ? 7.535 -41.200 32.132 1.00 56.88 88 PRO A O 1
ATOM 648 N N . PRO A 1 89 ? 6.219 -41.479 33.938 1.00 47.12 89 PRO A N 1
ATOM 649 C CA . PRO A 1 89 ? 7.252 -41.139 34.915 1.00 47.12 89 PRO A CA 1
ATOM 650 C C . PRO A 1 89 ? 8.295 -42.253 35.123 1.00 47.12 89 PRO A C 1
ATOM 652 O O . PRO A 1 89 ? 7.973 -43.435 35.232 1.00 47.12 89 PRO A O 1
ATOM 655 N N . THR A 1 90 ? 9.557 -41.839 35.237 1.00 47.28 90 THR A N 1
ATOM 656 C CA . THR A 1 90 ? 10.753 -42.670 35.455 1.00 47.28 90 THR A CA 1
ATOM 657 C C . THR A 1 90 ? 10.781 -43.317 36.855 1.00 47.28 90 THR A C 1
ATOM 659 O O . THR A 1 90 ? 10.484 -42.631 37.839 1.00 47.28 90 THR A O 1
ATOM 662 N N . PRO A 1 91 ? 11.192 -44.595 37.003 1.00 38.31 91 PRO A N 1
ATOM 663 C CA . PRO A 1 91 ? 11.296 -45.247 38.308 1.00 38.31 91 PRO A CA 1
ATOM 664 C C . PRO A 1 91 ? 12.566 -44.827 39.067 1.00 38.31 91 PRO A C 1
ATOM 666 O O . PRO A 1 91 ? 13.638 -44.651 38.488 1.00 38.31 91 PRO A O 1
ATOM 669 N N . ARG A 1 92 ? 12.441 -44.689 40.393 1.00 37.75 92 ARG A N 1
ATOM 670 C CA . ARG A 1 92 ? 13.556 -44.445 41.324 1.00 37.75 92 ARG A CA 1
ATOM 671 C C . ARG A 1 92 ? 14.296 -45.755 41.612 1.00 37.75 92 ARG A C 1
ATOM 673 O O . ARG A 1 92 ? 13.657 -46.752 41.933 1.00 37.75 92 ARG A O 1
ATOM 680 N N . LEU A 1 93 ? 15.628 -45.721 41.562 1.00 39.19 93 LEU A N 1
ATOM 681 C CA . LEU A 1 93 ? 16.512 -46.786 42.053 1.00 39.19 93 LEU A CA 1
ATOM 682 C C . LEU A 1 93 ? 17.130 -46.413 43.417 1.00 39.19 93 LEU A C 1
ATOM 684 O O . LEU A 1 93 ? 17.211 -45.223 43.738 1.00 39.19 93 LEU A O 1
ATOM 688 N N . PRO A 1 94 ? 17.512 -47.413 44.239 1.00 38.34 94 PRO A N 1
ATOM 689 C CA . PRO A 1 94 ? 17.742 -47.245 45.669 1.00 38.34 94 PRO A CA 1
ATOM 690 C C . PRO A 1 94 ? 19.152 -46.745 46.007 1.00 38.34 94 PRO A C 1
ATOM 692 O O . PRO A 1 94 ? 20.112 -46.932 45.263 1.00 38.34 94 PRO A O 1
ATOM 695 N N . LEU A 1 95 ? 19.242 -46.108 47.174 1.00 40.62 95 LEU A N 1
ATOM 696 C CA . LEU A 1 95 ? 20.447 -45.531 47.762 1.00 40.62 95 LEU A CA 1
ATOM 697 C C . LEU A 1 95 ? 21.318 -46.608 48.430 1.00 40.62 95 LEU A C 1
ATOM 699 O O . LEU A 1 95 ? 20.821 -47.382 49.247 1.00 40.62 95 LEU A O 1
ATOM 703 N N . SER A 1 96 ? 22.623 -46.563 48.155 1.00 37.00 96 SER A N 1
ATOM 704 C CA . SER A 1 96 ? 23.689 -47.264 48.892 1.00 37.00 96 SER A CA 1
ATOM 705 C C . SER A 1 96 ? 24.685 -46.241 49.471 1.00 37.00 96 SER A C 1
ATOM 707 O O . SER A 1 96 ? 24.747 -45.113 48.976 1.00 37.00 96 SER A O 1
ATOM 709 N N . PRO A 1 97 ? 25.437 -46.587 50.535 1.00 43.09 97 PRO A N 1
ATOM 710 C CA . PRO A 1 97 ? 25.832 -45.643 51.572 1.00 43.09 97 PRO A CA 1
ATOM 711 C C . PRO A 1 97 ? 27.113 -44.850 51.287 1.00 43.09 97 PRO A C 1
ATOM 713 O O . PRO A 1 97 ? 27.956 -45.176 50.456 1.00 43.09 97 PRO A O 1
ATOM 716 N N . LEU A 1 98 ? 27.205 -43.769 52.052 1.00 50.12 98 LEU A N 1
ATOM 717 C CA . LEU A 1 98 ? 28.157 -42.674 52.009 1.00 50.12 98 LEU A CA 1
ATOM 718 C C . LEU A 1 98 ? 29.580 -43.104 52.402 1.00 50.12 98 LEU A C 1
ATOM 720 O O . LEU A 1 98 ? 29.867 -43.301 53.577 1.00 50.12 98 LEU A O 1
ATOM 724 N N . SER A 1 99 ? 30.500 -43.117 51.437 1.00 53.22 99 SER A N 1
ATOM 725 C CA . SER A 1 99 ? 31.948 -43.022 51.704 1.00 53.22 99 SER A CA 1
ATOM 726 C C . SER A 1 99 ? 32.685 -42.090 50.725 1.00 53.22 99 SER A C 1
ATOM 728 O O . SER A 1 99 ? 33.892 -42.199 50.539 1.00 53.22 99 SER A O 1
ATOM 730 N N . GLY A 1 100 ? 31.965 -41.158 50.083 1.00 48.75 100 GLY A N 1
ATOM 731 C CA . GLY A 1 100 ? 32.504 -40.257 49.049 1.00 48.75 100 GLY A CA 1
ATOM 732 C C . GLY A 1 100 ? 32.643 -38.779 49.443 1.00 48.75 100 GLY A C 1
ATOM 733 O O . GLY A 1 100 ? 33.065 -37.970 48.616 1.00 48.75 100 GLY A O 1
ATOM 734 N N . PHE A 1 101 ? 32.287 -38.393 50.673 1.00 51.53 101 PHE A N 1
ATOM 735 C CA . PHE A 1 101 ? 32.199 -36.973 51.054 1.00 51.53 101 PHE A CA 1
ATOM 736 C C . PHE A 1 101 ? 33.562 -36.269 51.162 1.00 51.53 101 PHE A C 1
ATOM 738 O O . PHE A 1 101 ? 33.666 -35.086 50.831 1.00 51.53 101 PHE A O 1
ATOM 745 N N . ASP A 1 102 ? 34.626 -36.987 51.525 1.00 57.25 102 ASP A N 1
ATOM 746 C CA . ASP A 1 102 ? 35.970 -36.400 51.607 1.00 57.25 102 ASP A CA 1
ATOM 747 C C . ASP A 1 102 ? 36.635 -36.243 50.236 1.00 57.25 102 ASP A C 1
ATOM 749 O O . ASP A 1 102 ? 37.357 -35.270 49.997 1.00 57.25 102 ASP A O 1
ATOM 753 N N . SER A 1 103 ? 36.333 -37.142 49.296 1.00 53.31 103 SER A N 1
ATOM 754 C CA . SER A 1 103 ? 36.796 -37.035 47.909 1.00 53.31 103 SER A CA 1
ATOM 755 C C . SER A 1 103 ? 36.085 -35.907 47.165 1.00 53.31 103 SER A C 1
ATOM 757 O O . SER A 1 103 ? 36.733 -35.170 46.427 1.00 53.31 103 SER A O 1
ATOM 759 N N . LEU A 1 104 ? 34.789 -35.694 47.416 1.00 57.09 104 LEU A N 1
ATOM 760 C CA . LEU A 1 104 ? 34.032 -34.577 46.841 1.00 57.09 104 LEU A CA 1
ATOM 761 C C . LEU A 1 104 ? 34.481 -33.219 47.389 1.00 57.09 104 LEU A C 1
ATOM 763 O O . LEU A 1 104 ? 34.580 -32.262 46.626 1.00 57.09 104 LEU A O 1
ATOM 767 N N . ARG A 1 105 ? 34.827 -33.125 48.680 1.00 59.78 105 ARG A N 1
ATOM 768 C CA . ARG A 1 105 ? 35.371 -31.889 49.268 1.00 59.78 105 ARG A CA 1
ATOM 769 C C . ARG A 1 105 ? 36.732 -31.526 48.667 1.00 59.78 105 ARG A C 1
ATOM 771 O O . ARG A 1 105 ? 36.966 -30.361 48.347 1.00 59.78 105 ARG A O 1
ATOM 778 N N . LYS A 1 106 ? 37.606 -32.520 48.467 1.00 59.62 106 LYS A N 1
ATOM 779 C CA . LYS A 1 106 ? 38.913 -32.333 47.814 1.00 59.62 106 LYS A CA 1
ATOM 780 C C . LYS A 1 106 ? 38.767 -32.031 46.321 1.00 59.62 106 LYS A C 1
ATOM 782 O O . LYS A 1 106 ? 39.446 -31.136 45.832 1.00 59.62 106 LYS A O 1
ATOM 787 N N . TRP A 1 107 ? 37.841 -32.686 45.619 1.00 61.81 107 TRP A N 1
ATOM 788 C CA . TRP A 1 107 ? 37.525 -32.403 44.213 1.00 61.81 107 TRP A CA 1
ATOM 789 C C . TRP A 1 107 ? 36.932 -31.002 44.017 1.00 61.81 107 TRP A C 1
ATOM 791 O O . TRP A 1 107 ? 37.313 -30.302 43.083 1.00 61.81 107 TRP A O 1
ATOM 801 N N . TRP A 1 108 ? 36.077 -30.544 44.936 1.00 63.09 108 TRP A N 1
ATOM 802 C CA . TRP A 1 108 ? 35.517 -29.191 44.918 1.00 63.09 108 TRP A CA 1
ATOM 803 C C . TRP A 1 108 ? 36.581 -28.121 45.205 1.00 63.09 108 TRP A C 1
ATOM 805 O O . TRP A 1 108 ? 36.639 -27.107 44.512 1.00 63.09 108 TRP A O 1
ATOM 815 N N . GLN A 1 109 ? 37.486 -28.360 46.164 1.00 61.06 109 GLN A N 1
ATOM 816 C CA . GLN A 1 109 ? 38.622 -27.463 46.423 1.00 61.06 109 GLN A CA 1
ATOM 817 C C . GLN A 1 109 ? 39.666 -27.459 45.295 1.00 61.06 109 GLN A C 1
ATOM 819 O O . GLN A 1 109 ? 40.317 -26.434 45.093 1.00 61.06 109 GLN A O 1
ATOM 824 N N . HIS A 1 110 ? 39.827 -28.564 44.560 1.00 55.34 110 HIS A N 1
ATOM 825 C CA . HIS A 1 110 ? 40.733 -28.652 43.411 1.00 55.34 110 HIS A CA 1
ATOM 826 C C . HIS A 1 110 ? 40.121 -28.009 42.153 1.00 55.34 110 HIS A C 1
ATOM 828 O O . HIS A 1 110 ? 40.776 -27.186 41.520 1.00 55.34 110 HIS A O 1
ATOM 834 N N . SER A 1 111 ? 38.835 -28.259 41.864 1.00 52.84 111 SER A N 1
ATOM 835 C CA . SER A 1 111 ? 38.103 -27.615 40.756 1.00 52.84 111 SER A CA 1
ATOM 836 C C . SER A 1 111 ? 37.960 -26.101 40.948 1.00 52.84 111 SER A C 1
ATOM 838 O O . SER A 1 111 ? 38.155 -25.346 39.999 1.00 52.84 111 SER A O 1
ATOM 840 N N . SER A 1 112 ? 37.723 -25.622 42.178 1.00 50.44 112 SER A N 1
ATOM 841 C CA . SER A 1 112 ? 37.683 -24.176 42.473 1.00 50.44 112 SER A CA 1
ATOM 842 C C . SER A 1 112 ? 39.026 -23.465 42.271 1.00 50.44 112 SER A C 1
ATOM 844 O O . SER A 1 112 ? 39.043 -22.251 42.091 1.00 50.44 112 SER A O 1
ATOM 846 N N . ARG A 1 113 ? 40.159 -24.182 42.296 1.00 51.84 113 ARG A N 1
ATOM 847 C CA . ARG A 1 113 ? 41.483 -23.598 42.007 1.00 51.84 113 ARG A CA 1
ATOM 848 C C . ARG A 1 113 ? 41.830 -23.604 40.516 1.00 51.84 113 ARG A C 1
ATOM 850 O O . ARG A 1 113 ? 42.731 -22.872 40.124 1.00 51.84 113 ARG A O 1
ATOM 857 N N . GLN A 1 114 ? 41.130 -24.397 39.701 1.00 50.47 114 GLN A N 1
ATOM 858 C CA . GLN A 1 114 ? 41.373 -24.525 38.257 1.00 50.47 114 GLN A CA 1
ATOM 859 C C . GLN A 1 114 ? 40.447 -23.669 37.384 1.00 50.47 114 GLN A C 1
ATOM 861 O O . GLN A 1 114 ? 40.774 -23.418 36.228 1.00 50.47 114 GLN A O 1
ATOM 866 N N . CYS A 1 115 ? 39.357 -23.129 37.929 1.00 44.00 115 CYS A N 1
ATOM 867 C CA . CYS A 1 115 ? 38.545 -22.123 37.246 1.00 44.00 115 CYS A CA 1
ATOM 868 C C . CYS A 1 115 ? 38.967 -20.709 37.670 1.00 44.00 115 CYS A C 1
ATOM 870 O O . CYS A 1 115 ? 38.245 -20.002 38.371 1.00 44.00 115 CYS A O 1
ATOM 872 N N . SER A 1 116 ? 40.147 -20.269 37.223 1.00 54.03 116 SER A N 1
ATOM 873 C CA . SER A 1 116 ? 40.494 -18.845 37.203 1.00 54.03 116 SER A CA 1
ATOM 874 C C . SER A 1 116 ? 39.739 -18.145 36.068 1.00 54.03 116 SER A C 1
ATOM 876 O O . SER A 1 116 ? 40.309 -17.808 35.034 1.00 54.03 116 SER A O 1
ATOM 878 N N . SER A 1 117 ? 38.429 -17.996 36.221 1.00 57.44 117 SER A N 1
ATOM 879 C CA . SER A 1 117 ? 37.629 -16.880 35.698 1.00 57.44 117 SER A CA 1
ATOM 880 C C . SER A 1 117 ? 36.151 -17.183 35.939 1.00 57.44 117 SER A C 1
ATOM 882 O O . SER A 1 117 ? 35.648 -18.226 35.552 1.00 57.44 117 SER A O 1
ATOM 884 N N . GLN A 1 118 ? 35.472 -16.232 36.578 1.00 51.03 118 GLN A N 1
ATOM 885 C CA . GLN A 1 118 ? 34.037 -16.195 36.891 1.00 51.03 118 GLN A CA 1
ATOM 886 C C . GLN A 1 118 ? 33.535 -17.135 38.003 1.00 51.03 118 GLN A C 1
ATOM 888 O O . GLN A 1 118 ? 33.080 -18.255 37.795 1.00 51.03 118 GLN A O 1
ATOM 893 N N . ILE A 1 119 ? 33.509 -16.577 39.217 1.00 64.69 119 ILE A N 1
ATOM 894 C CA . ILE A 1 119 ? 32.630 -17.021 40.303 1.00 64.69 119 ILE A CA 1
ATOM 895 C C . ILE A 1 119 ? 31.181 -16.759 39.865 1.00 64.69 119 ILE A C 1
ATOM 897 O O . ILE A 1 119 ? 30.805 -15.612 39.623 1.00 64.69 119 ILE A O 1
ATOM 901 N N . VAL A 1 120 ? 30.357 -17.803 39.783 1.00 58.88 120 VAL A N 1
ATOM 902 C CA . VAL A 1 120 ? 28.907 -17.658 39.581 1.00 58.88 120 VAL A CA 1
ATOM 903 C C . VAL A 1 120 ? 28.301 -17.087 40.866 1.00 58.88 120 VAL A C 1
ATOM 905 O O . VAL A 1 120 ? 28.381 -17.712 41.924 1.00 58.88 120 VAL A O 1
ATOM 908 N N . LEU A 1 121 ? 27.716 -15.887 40.796 1.00 65.94 121 LEU A N 1
ATOM 909 C CA . LEU A 1 121 ? 27.084 -15.240 41.949 1.00 65.94 121 LEU A CA 1
ATOM 910 C C . LEU A 1 121 ? 25.881 -16.064 42.436 1.00 65.94 121 LEU A C 1
ATOM 912 O O . LEU A 1 121 ? 24.922 -16.293 41.699 1.00 65.94 121 LEU A O 1
ATOM 916 N N . ILE A 1 122 ? 25.919 -16.489 43.700 1.00 69.38 122 ILE A N 1
ATOM 917 C CA . ILE A 1 122 ? 24.814 -17.197 44.354 1.00 69.38 122 ILE A CA 1
ATOM 918 C C . ILE A 1 122 ? 23.744 -16.167 44.735 1.00 69.38 122 ILE A C 1
ATOM 920 O O . ILE A 1 122 ? 24.016 -15.227 45.482 1.00 69.38 122 ILE A O 1
ATOM 924 N N . ARG A 1 123 ? 22.517 -16.348 44.233 1.00 59.22 123 ARG A N 1
ATOM 925 C CA . ARG A 1 123 ? 21.367 -15.476 44.515 1.00 59.22 123 ARG A CA 1
ATOM 926 C C . ARG A 1 123 ? 20.951 -15.605 45.986 1.00 59.22 123 ARG A C 1
ATOM 928 O O . ARG A 1 123 ? 20.211 -16.513 46.350 1.00 59.22 123 ARG A O 1
ATOM 935 N N . THR A 1 124 ? 21.429 -14.701 46.835 1.00 65.00 124 THR A N 1
ATOM 936 C CA . THR A 1 124 ? 21.015 -14.559 48.242 1.00 65.00 124 THR A CA 1
ATOM 937 C C . THR A 1 124 ? 19.933 -13.483 48.375 1.00 65.00 124 THR A C 1
ATOM 939 O O . THR A 1 124 ? 19.800 -12.623 47.502 1.00 65.00 124 THR A O 1
ATOM 942 N N . SER A 1 125 ? 19.154 -13.484 49.462 1.00 56.00 125 SER A N 1
ATOM 943 C CA . SER A 1 125 ? 18.143 -12.441 49.729 1.00 56.00 125 SER A CA 1
ATOM 944 C C . SER A 1 125 ? 18.729 -11.022 49.679 1.00 56.00 125 SER A C 1
ATOM 946 O O . SER A 1 125 ? 18.096 -10.116 49.150 1.00 56.00 125 SER A O 1
ATOM 948 N N . VAL A 1 126 ? 19.979 -10.850 50.116 1.00 62.28 126 VAL A N 1
ATOM 949 C CA . VAL A 1 126 ? 20.720 -9.576 50.090 1.00 62.28 126 VAL A CA 1
ATOM 950 C C . VAL A 1 126 ? 21.030 -9.106 48.659 1.00 62.28 126 VAL A C 1
ATOM 952 O O . VAL A 1 126 ? 20.975 -7.914 48.385 1.00 62.28 126 VAL A O 1
ATOM 955 N N . SER A 1 127 ? 21.267 -10.023 47.714 1.00 59.66 127 SER A N 1
ATOM 956 C CA . SER A 1 127 ? 21.486 -9.690 46.291 1.00 59.66 127 SER A CA 1
ATOM 957 C C . SER A 1 127 ? 20.204 -9.328 45.520 1.00 59.66 127 SER A C 1
ATOM 959 O O . SER A 1 127 ? 20.272 -8.846 44.392 1.00 59.66 127 SER A O 1
ATOM 961 N N . LEU A 1 128 ? 19.027 -9.558 46.116 1.00 56.84 128 LEU A N 1
ATOM 962 C CA . LEU A 1 128 ? 17.719 -9.345 45.490 1.00 56.84 128 LEU A CA 1
ATOM 963 C C . LEU A 1 128 ? 17.084 -7.988 45.803 1.00 56.84 128 LEU A C 1
ATOM 965 O O . LEU A 1 128 ? 16.273 -7.519 45.004 1.00 56.84 128 LEU A O 1
ATOM 969 N N . HIS A 1 129 ? 17.439 -7.371 46.931 1.00 61.09 129 HIS A N 1
ATOM 970 C CA . HIS A 1 129 ? 16.951 -6.041 47.305 1.00 61.09 129 HIS A CA 1
ATOM 971 C C . HIS A 1 129 ? 17.377 -4.958 46.294 1.00 61.09 129 HIS A C 1
ATOM 973 O O . HIS A 1 129 ? 16.482 -4.342 45.721 1.00 61.09 129 HIS A O 1
ATOM 979 N N . PRO A 1 130 ? 18.669 -4.835 45.914 1.00 69.19 130 PRO A N 1
ATOM 980 C CA . PRO A 1 130 ? 19.103 -3.817 44.951 1.00 69.19 130 PRO A CA 1
ATOM 981 C C . PRO A 1 130 ? 18.442 -3.960 43.575 1.00 69.19 130 PRO A C 1
ATOM 983 O O . PRO A 1 130 ? 18.152 -2.975 42.912 1.00 69.19 130 PRO A O 1
ATOM 986 N N . LEU A 1 131 ? 18.157 -5.192 43.138 1.00 63.97 131 LEU A N 1
ATOM 987 C CA . LEU A 1 131 ? 17.455 -5.427 41.875 1.00 63.97 131 LEU A CA 1
ATOM 988 C C . LEU A 1 131 ? 15.985 -5.004 41.948 1.00 63.97 131 LEU A C 1
ATOM 990 O O . LEU A 1 131 ? 15.471 -4.426 40.997 1.00 63.97 131 LEU A O 1
ATOM 994 N N . ARG A 1 132 ? 15.299 -5.284 43.061 1.00 67.00 132 ARG A N 1
ATOM 995 C CA . ARG A 1 132 ? 13.908 -4.854 43.261 1.00 67.00 132 ARG A CA 1
ATOM 996 C C . ARG A 1 132 ? 13.804 -3.330 43.280 1.00 67.00 132 ARG A C 1
ATOM 998 O O . ARG A 1 132 ? 12.872 -2.803 42.680 1.00 67.00 132 ARG A O 1
ATOM 1005 N N . ASP A 1 133 ? 14.776 -2.670 43.898 1.00 72.69 133 ASP A N 1
ATOM 1006 C CA . ASP A 1 133 ? 14.830 -1.215 44.012 1.00 72.69 133 ASP A CA 1
ATOM 1007 C C . ASP A 1 133 ? 15.093 -0.568 42.644 1.00 72.69 133 ASP A C 1
ATOM 1009 O O . ASP A 1 133 ? 14.348 0.322 42.256 1.00 72.69 133 ASP A O 1
ATOM 1013 N N . LEU A 1 134 ? 16.011 -1.107 41.828 1.00 67.19 134 LEU A N 1
ATOM 1014 C CA . LEU A 1 134 ? 16.234 -0.639 40.448 1.00 67.19 134 LEU A CA 1
ATOM 1015 C C . LEU A 1 134 ? 15.009 -0.829 39.535 1.00 67.19 134 LEU A C 1
ATOM 1017 O O . LEU A 1 134 ? 14.712 0.017 38.690 1.00 67.19 134 LEU A O 1
ATOM 1021 N N . PHE A 1 135 ? 14.276 -1.939 39.682 1.00 68.56 135 PHE A N 1
ATOM 1022 C CA . PHE A 1 135 ? 13.026 -2.155 38.941 1.00 68.56 135 PHE A CA 1
ATOM 1023 C C . PHE A 1 135 ? 11.918 -1.196 39.383 1.00 68.56 135 PHE A C 1
ATOM 1025 O O . PHE A 1 135 ? 11.092 -0.796 38.560 1.00 68.56 135 PHE A O 1
ATOM 1032 N N . GLN A 1 136 ? 11.874 -0.861 40.670 1.00 69.12 136 GLN A N 1
ATOM 1033 C CA . GLN A 1 136 ? 10.899 0.061 41.230 1.00 69.12 136 GLN A CA 1
ATOM 1034 C C . GLN A 1 136 ? 11.231 1.508 40.842 1.00 69.12 136 GLN A C 1
ATOM 1036 O O . GLN A 1 136 ? 10.345 2.217 40.384 1.00 69.12 136 GLN A O 1
ATOM 1041 N N . GLU A 1 137 ? 12.505 1.894 40.873 1.00 68.19 137 GLU A N 1
ATOM 1042 C CA . GLU A 1 137 ? 13.015 3.196 40.433 1.00 68.19 137 GLU A CA 1
ATOM 1043 C C . GLU A 1 137 ? 12.780 3.421 38.931 1.00 68.19 137 GLU A C 1
ATOM 1045 O O . GLU A 1 137 ? 12.260 4.461 38.532 1.00 68.19 137 GLU A O 1
ATOM 1050 N N . ARG A 1 138 ? 13.039 2.411 38.084 1.00 63.19 138 ARG A N 1
ATOM 1051 C CA . ARG A 1 138 ? 12.730 2.472 36.641 1.00 63.19 138 ARG A CA 1
ATOM 1052 C C . ARG A 1 138 ? 11.226 2.615 36.377 1.00 63.19 138 ARG A C 1
ATOM 1054 O O . ARG A 1 138 ? 10.829 3.300 35.436 1.00 63.19 138 ARG A O 1
ATOM 1061 N N . LYS A 1 139 ? 10.379 1.983 37.200 1.00 65.12 139 LYS A N 1
ATOM 1062 C CA . LYS A 1 139 ? 8.919 2.148 37.128 1.00 65.12 139 LYS A CA 1
ATOM 1063 C C . LYS A 1 139 ? 8.496 3.535 37.590 1.00 65.12 139 LYS A C 1
ATOM 1065 O O . LYS A 1 139 ? 7.731 4.175 36.890 1.00 65.12 139 LYS A O 1
ATOM 1070 N N . GLU A 1 140 ? 8.976 4.007 38.731 1.00 65.06 140 GLU A N 1
ATOM 1071 C CA . GLU A 1 140 ? 8.590 5.294 39.323 1.00 65.06 140 GLU A CA 1
ATOM 1072 C C . GLU A 1 140 ? 9.056 6.485 38.479 1.00 65.06 140 GLU A C 1
ATOM 1074 O O . GLU A 1 140 ? 8.278 7.417 38.269 1.00 65.06 140 GLU A O 1
ATOM 1079 N N . ALA A 1 141 ? 10.247 6.406 37.880 1.00 62.28 141 ALA A N 1
ATOM 1080 C CA . ALA A 1 141 ? 10.723 7.376 36.894 1.00 62.28 141 ALA A CA 1
ATOM 1081 C C . ALA A 1 141 ? 9.790 7.487 35.672 1.00 62.28 141 ALA A C 1
ATOM 1083 O O . ALA A 1 141 ? 9.645 8.567 35.107 1.00 62.28 141 ALA A O 1
ATOM 1084 N N . SER A 1 142 ? 9.098 6.401 35.299 1.00 58.16 142 SER A N 1
ATOM 1085 C CA . SER A 1 142 ? 8.088 6.411 34.231 1.00 58.16 142 SER A CA 1
ATOM 1086 C C . SER A 1 142 ? 6.781 7.111 34.627 1.00 58.16 142 SER A C 1
ATOM 1088 O O . SER A 1 142 ? 6.026 7.489 33.734 1.00 58.16 142 SER A O 1
ATOM 1090 N N . TRP A 1 143 ? 6.474 7.248 35.921 1.00 54.16 143 TRP A N 1
ATOM 1091 C CA . TRP A 1 143 ? 5.234 7.876 36.404 1.00 54.16 143 TRP A CA 1
ATOM 1092 C C . TRP A 1 143 ? 5.413 9.349 36.807 1.00 54.16 143 TRP A C 1
ATOM 1094 O O . TRP A 1 143 ? 4.418 10.066 36.873 1.00 54.16 143 TRP A O 1
ATOM 1104 N N . LEU A 1 144 ? 6.644 9.797 37.092 1.00 57.16 144 LEU A N 1
ATOM 1105 C CA . LEU A 1 144 ? 6.956 11.138 37.620 1.00 57.16 144 LEU A CA 1
ATOM 1106 C C . LEU A 1 144 ? 7.282 12.205 36.557 1.00 57.16 144 LEU A C 1
ATOM 1108 O O . LEU A 1 144 ? 7.445 13.371 36.909 1.00 57.16 144 LEU A O 1
ATOM 1112 N N . LEU A 1 145 ? 7.363 11.840 35.276 1.00 51.75 145 LEU A N 1
ATOM 1113 C CA . LEU A 1 145 ? 7.503 12.792 34.172 1.00 51.75 145 LEU A CA 1
ATOM 1114 C C . LEU A 1 145 ? 6.124 13.114 33.584 1.00 51.75 145 LEU A C 1
ATOM 1116 O O . LEU A 1 145 ? 5.406 12.222 33.127 1.00 51.75 145 LEU A O 1
ATOM 1120 N N . ASP A 1 146 ? 5.760 14.398 33.593 1.00 46.84 146 ASP A N 1
ATOM 1121 C CA . ASP A 1 146 ? 4.581 14.895 32.885 1.00 46.84 146 ASP A CA 1
ATOM 1122 C C . ASP A 1 146 ? 4.647 14.521 31.386 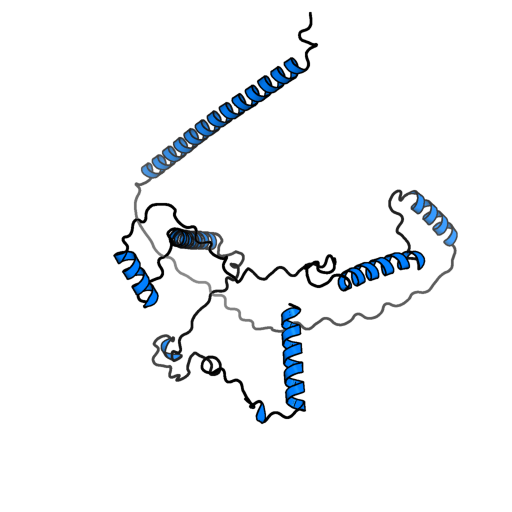1.00 46.84 146 ASP A C 1
ATOM 1124 O O . ASP A 1 146 ? 5.739 14.480 30.816 1.00 46.84 146 ASP A O 1
ATOM 1128 N N . PRO A 1 147 ? 3.509 14.305 30.691 1.00 52.59 147 PRO A N 1
ATOM 1129 C CA . PRO A 1 147 ? 3.463 13.779 29.315 1.00 52.59 147 PRO A CA 1
ATOM 1130 C C . PRO A 1 147 ? 4.015 14.709 28.216 1.00 52.59 147 PRO A C 1
ATOM 1132 O O . PRO A 1 147 ? 3.682 14.525 27.045 1.00 52.59 147 PRO A O 1
ATOM 1135 N N . MET A 1 148 ? 4.775 15.747 28.568 1.00 45.59 148 MET A N 1
ATOM 1136 C CA . MET A 1 148 ? 5.240 16.786 27.645 1.00 45.59 148 MET A CA 1
ATOM 1137 C C . MET A 1 148 ? 6.523 16.444 26.888 1.00 45.59 148 MET A C 1
ATOM 1139 O O . MET A 1 148 ? 6.930 17.225 26.037 1.00 45.59 148 MET A O 1
ATOM 1143 N N . GLU A 1 149 ? 7.107 15.266 27.090 1.00 44.81 149 GLU A N 1
ATOM 1144 C CA . GLU A 1 149 ? 8.113 14.743 26.168 1.00 44.81 149 GLU A CA 1
ATOM 1145 C C . GLU A 1 149 ? 8.158 13.220 26.268 1.00 44.81 149 GLU A C 1
ATOM 1147 O O . GLU A 1 149 ? 8.246 12.652 27.356 1.00 44.81 149 GLU A O 1
ATOM 1152 N N . GLY A 1 150 ? 8.005 12.552 25.125 1.00 44.78 150 GLY A N 1
ATOM 1153 C CA . GLY A 1 150 ? 7.911 11.101 25.012 1.00 44.78 150 GLY A CA 1
ATOM 1154 C C . GLY A 1 150 ? 9.225 10.400 25.332 1.00 44.78 150 GLY A C 1
ATOM 1155 O O . GLY A 1 150 ? 9.879 9.898 24.426 1.00 44.78 150 GLY A O 1
ATOM 1156 N N . SER A 1 151 ? 9.587 10.329 26.609 1.00 39.09 151 SER A N 1
ATOM 1157 C CA . SER A 1 151 ? 10.530 9.328 27.099 1.00 39.09 151 SER A CA 1
ATOM 1158 C C . SER A 1 151 ? 9.716 8.117 27.564 1.00 39.09 151 SER A C 1
ATOM 1160 O O . SER A 1 151 ? 9.238 8.108 28.704 1.00 39.09 151 SER A O 1
ATOM 1162 N N . PRO A 1 152 ? 9.442 7.127 26.687 1.00 50.59 152 PRO A N 1
ATOM 1163 C CA . PRO A 1 152 ? 8.835 5.881 27.128 1.00 50.59 152 PRO A CA 1
ATOM 1164 C C . PRO A 1 152 ? 9.735 5.274 28.204 1.00 50.59 152 PRO A C 1
ATOM 1166 O O . PRO A 1 152 ? 10.962 5.335 28.094 1.00 50.59 152 PRO A O 1
ATOM 1169 N N . GLY A 1 153 ? 9.126 4.729 29.263 1.00 58.69 153 GLY A N 1
ATOM 1170 C CA . GLY A 1 153 ? 9.851 4.036 30.324 1.00 58.69 153 GLY A CA 1
ATOM 1171 C C . GLY A 1 153 ? 10.939 3.157 29.712 1.00 58.69 153 GLY A C 1
ATOM 1172 O O . GLY A 1 153 ? 10.651 2.380 28.807 1.00 58.69 153 GLY A O 1
ATOM 1173 N N . HIS A 1 154 ? 12.181 3.361 30.155 1.00 67.94 154 HIS A N 1
ATOM 1174 C CA . HIS A 1 154 ? 13.408 2.827 29.559 1.00 67.94 154 HIS A CA 1
ATOM 1175 C C . HIS A 1 154 ? 13.512 1.303 29.745 1.00 67.94 154 HIS A C 1
ATOM 1177 O O . HIS A 1 154 ? 14.334 0.788 30.503 1.00 67.94 154 HIS A O 1
ATOM 1183 N N . PHE A 1 155 ? 12.598 0.570 29.126 1.00 72.12 155 PHE A N 1
ATOM 1184 C CA . PHE A 1 155 ? 12.630 -0.870 28.981 1.00 72.12 155 PHE A CA 1
ATOM 1185 C C . PHE A 1 155 ? 13.214 -1.171 27.608 1.00 72.12 155 PHE A C 1
ATOM 1187 O O . PHE A 1 155 ? 12.752 -0.641 26.601 1.00 72.12 155 PHE A O 1
ATOM 1194 N N . ASP A 1 156 ? 14.233 -2.025 27.582 1.00 83.06 156 ASP A N 1
ATOM 1195 C CA . ASP A 1 156 ? 14.878 -2.490 26.354 1.00 83.06 156 ASP A CA 1
ATOM 1196 C C . ASP A 1 156 ? 14.026 -3.595 25.695 1.00 83.06 156 ASP A C 1
ATOM 1198 O O . ASP A 1 156 ? 14.515 -4.679 25.372 1.00 83.06 156 ASP A O 1
ATOM 1202 N N . ASP A 1 157 ? 12.718 -3.354 25.571 1.00 83.75 157 ASP A N 1
ATOM 1203 C CA . ASP A 1 157 ? 11.796 -4.268 24.908 1.00 83.75 157 ASP A CA 1
ATOM 1204 C C . ASP A 1 157 ? 11.967 -4.134 23.390 1.00 83.75 157 ASP A C 1
ATOM 1206 O O . ASP A 1 157 ? 12.074 -3.035 22.845 1.00 83.75 157 ASP A O 1
ATOM 1210 N N . VAL A 1 158 ? 11.990 -5.263 22.679 1.00 84.25 158 VAL A N 1
ATOM 1211 C CA . VAL A 1 158 ? 12.064 -5.252 21.213 1.00 84.25 158 VAL A CA 1
ATOM 1212 C C . VAL A 1 158 ? 10.755 -4.689 20.666 1.00 84.25 158 VAL A C 1
ATOM 1214 O O . VAL A 1 158 ? 9.719 -5.358 20.696 1.00 84.25 158 VAL A O 1
ATOM 1217 N N . GLU A 1 159 ? 10.798 -3.460 20.152 1.00 79.75 159 GLU A N 1
ATOM 1218 C CA . GLU A 1 159 ? 9.654 -2.852 19.482 1.00 79.75 159 GLU A CA 1
ATOM 1219 C C . GLU A 1 159 ? 9.273 -3.659 18.238 1.00 79.75 159 GLU A C 1
ATOM 1221 O O . GLU A 1 159 ? 10.117 -4.112 17.455 1.00 79.75 159 GLU A O 1
ATOM 1226 N N . ARG A 1 160 ? 7.966 -3.842 18.033 1.00 83.12 160 ARG A N 1
ATOM 1227 C CA . ARG A 1 160 ? 7.471 -4.480 16.818 1.00 83.12 160 ARG A CA 1
ATOM 1228 C C . ARG A 1 160 ? 7.813 -3.576 15.640 1.00 83.12 160 ARG A C 1
ATOM 1230 O O . ARG A 1 160 ? 7.294 -2.466 15.558 1.00 83.12 160 ARG A O 1
ATOM 1237 N N . ALA A 1 161 ? 8.628 -4.084 14.715 1.00 78.88 161 ALA A N 1
ATOM 1238 C CA . ALA A 1 161 ? 8.934 -3.372 13.483 1.00 78.88 161 ALA A CA 1
ATOM 1239 C C . ALA A 1 161 ? 7.623 -2.918 12.815 1.00 78.88 161 ALA A C 1
ATOM 1241 O O . ALA A 1 161 ? 6.697 -3.736 12.687 1.00 78.88 161 ALA A O 1
ATOM 1242 N N . PRO A 1 162 ? 7.512 -1.635 12.424 1.00 70.81 162 PRO A N 1
ATOM 1243 C CA . PRO A 1 162 ? 6.331 -1.162 11.732 1.00 70.81 162 PRO A CA 1
ATOM 1244 C C . PRO A 1 162 ? 6.137 -2.022 10.484 1.00 70.81 162 PRO A C 1
ATOM 1246 O O . PRO A 1 162 ? 7.082 -2.297 9.741 1.00 70.81 162 PRO A O 1
ATOM 1249 N N . ILE A 1 163 ? 4.900 -2.470 10.270 1.00 67.88 163 ILE A N 1
ATOM 1250 C CA . ILE A 1 163 ? 4.503 -3.025 8.975 1.00 67.88 163 ILE A CA 1
ATOM 1251 C C . ILE A 1 163 ? 4.824 -1.933 7.948 1.00 67.88 163 ILE A C 1
ATOM 1253 O O . ILE A 1 163 ? 4.648 -0.755 8.271 1.00 67.88 163 ILE A O 1
ATOM 1257 N N . LEU A 1 164 ? 5.388 -2.331 6.799 1.00 63.00 164 LEU A N 1
ATOM 1258 C CA . LEU A 1 164 ? 5.899 -1.462 5.729 1.00 63.00 164 LEU A CA 1
ATOM 1259 C C . LEU A 1 164 ? 5.142 -0.127 5.656 1.00 63.00 164 LEU A C 1
ATOM 1261 O O . LEU A 1 164 ? 3.916 -0.139 5.757 1.00 63.00 164 LEU A O 1
ATOM 1265 N N . PRO A 1 165 ? 5.834 1.013 5.486 1.00 55.72 165 PRO A N 1
ATOM 1266 C CA . PRO A 1 165 ? 5.199 2.321 5.572 1.00 55.72 165 PRO A CA 1
ATOM 1267 C C . PRO A 1 165 ? 4.043 2.420 4.566 1.00 55.72 165 PRO A C 1
ATOM 1269 O O . PRO A 1 165 ? 4.259 2.627 3.378 1.00 55.72 165 PRO A O 1
ATOM 1272 N N . SER A 1 166 ? 2.808 2.296 5.058 1.00 57.19 166 SER A N 1
ATOM 1273 C CA . SER A 1 166 ? 1.579 2.409 4.257 1.00 57.19 166 SER A CA 1
ATOM 1274 C C . SER A 1 166 ? 1.286 3.849 3.838 1.00 57.19 166 SER A C 1
ATOM 1276 O O . SER A 1 166 ? 0.390 4.117 3.041 1.00 57.19 166 SER A O 1
ATOM 1278 N N . LYS A 1 167 ? 2.041 4.807 4.384 1.00 60.31 167 LYS A N 1
ATOM 1279 C CA . LYS A 1 167 ? 1.942 6.213 4.019 1.00 60.31 167 LYS A CA 1
ATOM 1280 C C . LYS A 1 167 ? 3.012 6.518 2.978 1.00 60.31 167 LYS A C 1
ATOM 1282 O O . LYS A 1 167 ? 4.195 6.373 3.303 1.00 60.31 167 LYS A O 1
ATOM 1287 N N . PRO A 1 168 ? 2.627 6.964 1.767 1.00 61.50 168 PRO A N 1
ATOM 1288 C CA . PRO A 1 168 ? 3.605 7.421 0.798 1.00 61.50 168 PRO A CA 1
ATOM 1289 C C . PRO A 1 168 ? 4.428 8.554 1.430 1.00 61.50 168 PRO A C 1
ATOM 1291 O O . PRO A 1 168 ? 3.870 9.364 2.187 1.00 61.50 168 PRO A O 1
ATOM 1294 N N . PRO A 1 169 ? 5.746 8.613 1.170 1.00 64.50 169 PRO A N 1
ATOM 1295 C CA . PRO A 1 169 ? 6.570 9.733 1.597 1.00 64.50 169 PRO A CA 1
ATOM 1296 C C . PRO A 1 169 ? 5.896 11.046 1.203 1.00 64.50 169 PRO A C 1
ATOM 1298 O O . PRO A 1 169 ? 5.387 11.172 0.091 1.00 64.50 169 PRO A O 1
ATOM 1301 N N . LYS A 1 170 ? 5.859 12.016 2.123 1.00 66.12 170 LYS A N 1
ATOM 1302 C CA . LYS A 1 170 ? 5.356 13.354 1.805 1.00 66.12 170 LYS A CA 1
ATOM 1303 C C . LYS A 1 170 ? 6.243 13.918 0.699 1.00 66.12 170 LYS A C 1
ATOM 1305 O O . LYS A 1 170 ? 7.404 14.221 0.957 1.00 66.12 170 LYS A O 1
ATOM 1310 N N . GLU A 1 171 ? 5.709 14.018 -0.513 1.00 65.81 171 GLU A N 1
ATOM 1311 C CA . GLU A 1 171 ? 6.425 14.609 -1.636 1.00 65.81 171 GLU A CA 1
ATOM 1312 C C . GLU A 1 171 ? 6.630 16.096 -1.341 1.00 65.81 171 GLU A C 1
ATOM 1314 O O . GLU A 1 171 ? 5.701 16.905 -1.374 1.00 65.81 171 GLU A O 1
ATOM 1319 N N . THR A 1 172 ? 7.856 16.458 -0.976 1.00 64.06 172 THR A N 1
ATOM 1320 C CA . THR A 1 172 ? 8.272 17.851 -0.880 1.00 64.06 172 THR A CA 1
ATOM 1321 C C . THR A 1 172 ? 8.365 18.390 -2.297 1.00 64.06 172 THR A C 1
ATOM 1323 O O . THR A 1 172 ? 9.290 18.061 -3.035 1.00 64.06 172 THR A O 1
ATOM 1326 N N . LYS A 1 173 ? 7.371 19.181 -2.702 1.00 72.62 173 LYS A N 1
ATOM 1327 C CA . LYS A 1 173 ? 7.384 19.848 -4.001 1.00 72.62 173 LYS A CA 1
ATOM 1328 C C . LYS A 1 173 ? 8.441 20.949 -3.976 1.00 72.62 173 LYS A C 1
ATOM 1330 O O . LYS A 1 173 ? 8.210 22.020 -3.421 1.00 72.62 173 LYS A O 1
ATOM 1335 N N . GLU A 1 174 ? 9.601 20.661 -4.547 1.00 73.38 174 GLU A N 1
ATOM 1336 C CA . GLU A 1 174 ? 10.639 21.657 -4.794 1.00 73.38 174 GLU A CA 1
ATOM 1337 C C . GLU A 1 174 ? 10.110 22.675 -5.819 1.00 73.38 174 GLU A C 1
ATOM 1339 O O . GLU A 1 174 ? 9.477 22.309 -6.813 1.00 73.38 174 GLU A O 1
ATOM 1344 N N . MET A 1 175 ? 10.279 23.967 -5.527 1.00 75.44 175 MET A N 1
ATOM 1345 C CA . MET A 1 175 ? 9.865 25.051 -6.418 1.00 75.44 175 MET A CA 1
ATOM 1346 C C . MET A 1 175 ? 11.027 25.414 -7.342 1.00 75.44 175 MET A C 1
ATOM 1348 O O . MET A 1 175 ? 12.132 25.667 -6.870 1.00 75.44 175 MET A O 1
ATOM 1352 N N . ASP A 1 176 ? 10.770 25.482 -8.647 1.00 79.81 176 ASP A N 1
ATOM 1353 C CA . ASP A 1 176 ? 11.764 25.944 -9.615 1.00 79.81 176 ASP A CA 1
ATOM 1354 C C . ASP A 1 176 ? 11.910 27.475 -9.537 1.00 79.81 176 ASP A C 1
ATOM 1356 O O . ASP A 1 176 ? 10.959 28.210 -9.796 1.00 79.81 176 ASP A O 1
ATOM 1360 N N . GLU A 1 177 ? 13.116 27.973 -9.242 1.00 85.69 177 GLU A N 1
ATOM 1361 C CA . GLU A 1 177 ? 13.432 29.418 -9.206 1.00 85.69 177 GLU A CA 1
ATOM 1362 C C . GLU A 1 177 ? 13.654 30.033 -10.605 1.00 85.69 177 GLU A C 1
ATOM 1364 O O . GLU A 1 177 ? 13.917 31.228 -10.763 1.00 85.69 177 GLU A O 1
ATOM 1369 N N . ASN A 1 178 ? 13.549 29.218 -11.655 1.00 87.38 178 ASN A N 1
ATOM 1370 C CA . ASN A 1 178 ? 13.698 29.666 -13.033 1.00 87.38 178 ASN A CA 1
ATOM 1371 C C . ASN A 1 178 ? 12.442 30.398 -13.522 1.00 87.38 178 ASN A C 1
ATOM 1373 O O . ASN A 1 178 ? 11.321 30.110 -13.109 1.00 87.38 178 ASN A O 1
ATOM 1377 N N . LYS A 1 179 ? 12.619 31.322 -14.475 1.00 86.38 179 LYS A N 1
ATOM 1378 C CA . LYS A 1 179 ? 11.491 32.011 -15.123 1.00 86.38 179 LYS A CA 1
ATOM 1379 C C . LYS A 1 179 ? 10.512 30.982 -15.707 1.00 86.38 179 LYS A C 1
ATOM 1381 O O . LYS A 1 179 ? 10.937 30.043 -16.384 1.00 86.38 179 LYS A O 1
ATOM 1386 N N . SER A 1 180 ? 9.214 31.184 -15.464 1.00 85.44 180 SER A N 1
ATOM 1387 C CA . SER A 1 180 ? 8.159 30.305 -15.981 1.00 85.44 180 SER A CA 1
ATOM 1388 C C . SER A 1 180 ? 8.228 30.208 -17.506 1.00 85.44 180 SER A C 1
ATOM 1390 O O . SER A 1 180 ? 8.332 31.222 -18.197 1.00 85.44 180 SER A O 1
ATOM 1392 N N . LYS A 1 181 ? 8.139 28.980 -18.026 1.00 88.31 181 LYS A N 1
ATOM 1393 C CA . LYS A 1 181 ? 8.046 28.700 -19.468 1.00 88.31 181 LYS A CA 1
ATOM 1394 C C . LYS A 1 181 ? 6.622 28.880 -20.009 1.00 88.31 181 LYS A C 1
ATOM 1396 O O . LYS A 1 181 ? 6.462 28.987 -21.219 1.00 88.31 181 LYS A O 1
ATOM 1401 N N . LYS A 1 182 ? 5.621 28.900 -19.121 1.00 89.38 182 LYS A N 1
ATOM 1402 C CA . LYS A 1 182 ? 4.192 29.002 -19.446 1.00 89.38 182 LYS A CA 1
ATOM 1403 C C . LYS A 1 182 ? 3.655 30.396 -19.142 1.00 89.38 182 LYS A C 1
ATOM 1405 O O . LYS A 1 182 ? 4.078 31.025 -18.164 1.00 89.38 182 LYS A O 1
ATOM 1410 N N . GLY A 1 183 ? 2.721 30.860 -19.968 1.00 93.31 183 GLY A N 1
ATOM 1411 C CA . GLY A 1 183 ? 2.016 32.130 -19.769 1.00 93.31 183 GLY A CA 1
ATOM 1412 C C . GLY A 1 183 ? 0.899 32.031 -18.723 1.00 93.31 183 GLY A C 1
ATOM 1413 O O . GLY A 1 183 ? 0.435 30.941 -18.403 1.00 93.31 183 GLY A O 1
ATOM 1414 N N . LEU A 1 184 ? 0.416 33.174 -18.216 1.00 91.50 184 LEU A N 1
ATOM 1415 C CA . LEU A 1 184 ? -0.685 33.205 -17.236 1.00 91.50 184 LEU A CA 1
ATOM 1416 C C . LEU A 1 184 ? -1.969 32.556 -17.774 1.00 91.50 184 LEU A C 1
ATOM 1418 O O . LEU A 1 184 ? -2.624 31.818 -17.048 1.00 91.50 184 LEU A O 1
ATOM 1422 N N . ALA A 1 185 ? -2.311 32.804 -19.043 1.00 93.31 185 ALA A N 1
ATOM 1423 C CA . ALA A 1 185 ? -3.505 32.233 -19.669 1.00 93.31 185 ALA A CA 1
ATOM 1424 C C . ALA A 1 185 ? -3.471 30.692 -19.699 1.00 93.31 185 ALA A C 1
ATOM 1426 O O . ALA A 1 185 ? -4.461 30.056 -19.355 1.00 93.31 185 ALA A O 1
ATOM 1427 N N . GLU A 1 186 ? -2.315 30.109 -20.025 1.00 90.44 186 GLU A N 1
ATOM 1428 C CA . GLU A 1 186 ? -2.092 28.657 -20.066 1.00 90.44 186 GLU A CA 1
ATOM 1429 C C . GLU A 1 186 ? -2.175 28.033 -18.664 1.00 90.44 186 GLU A C 1
ATOM 1431 O O . GLU A 1 186 ? -2.795 26.991 -18.484 1.00 90.44 186 GLU A O 1
ATOM 1436 N N . ILE A 1 187 ? -1.633 28.705 -17.639 1.00 90.31 187 ILE A N 1
ATOM 1437 C CA . ILE A 1 187 ? -1.754 28.256 -16.240 1.00 90.31 187 ILE A CA 1
ATOM 1438 C C . ILE A 1 187 ? -3.226 28.232 -15.805 1.00 90.31 187 ILE A C 1
ATOM 1440 O O . ILE A 1 187 ? -3.666 27.267 -15.183 1.00 90.31 187 ILE A O 1
ATOM 1444 N N . TYR A 1 188 ? -4.004 29.263 -16.152 1.00 93.06 188 TYR A N 1
ATOM 1445 C CA . TYR A 1 188 ? -5.432 29.298 -15.826 1.00 93.06 188 TYR A CA 1
ATOM 1446 C C . TYR A 1 188 ? -6.229 28.206 -16.544 1.00 93.06 188 TYR A C 1
ATOM 1448 O O . TYR A 1 188 ? -7.123 27.616 -15.935 1.00 93.06 188 TYR A O 1
ATOM 1456 N N . GLU A 1 189 ? -5.907 27.917 -17.806 1.00 90.44 189 GLU A N 1
ATOM 1457 C CA . GLU A 1 189 ? -6.517 26.818 -18.557 1.00 90.44 189 GLU A CA 1
ATOM 1458 C C . GLU A 1 189 ? -6.203 25.462 -17.910 1.00 90.44 189 GLU A C 1
ATOM 1460 O O . GLU A 1 189 ? -7.115 24.678 -17.643 1.00 90.44 189 GLU A O 1
ATOM 1465 N N . GLU A 1 190 ? -4.936 25.212 -17.572 1.00 88.25 190 GLU A N 1
ATOM 1466 C CA . GLU A 1 190 ? -4.496 23.974 -16.925 1.00 88.25 190 GLU A CA 1
ATOM 1467 C C . GLU A 1 190 ? -5.125 23.783 -15.544 1.00 88.25 190 GLU A C 1
ATOM 1469 O O . GLU A 1 190 ? -5.599 22.693 -15.222 1.00 88.25 190 GLU A O 1
ATOM 1474 N N . GLU A 1 191 ? -5.179 24.833 -14.725 1.00 87.94 191 GLU A N 1
ATOM 1475 C CA . GLU A 1 191 ? -5.854 24.781 -13.431 1.00 87.94 191 GLU A CA 1
ATOM 1476 C C . GLU A 1 191 ? -7.353 24.522 -13.573 1.00 87.94 191 GLU A C 1
ATOM 1478 O O . GLU A 1 191 ? -7.930 23.791 -12.766 1.00 87.94 191 GLU A O 1
ATOM 1483 N N . TYR A 1 192 ? -8.006 25.125 -14.568 1.00 89.94 192 TYR A N 1
ATOM 1484 C CA . TYR A 1 192 ? -9.425 24.897 -14.816 1.00 89.94 192 TYR A CA 1
ATOM 1485 C C . TYR A 1 192 ? -9.680 23.457 -15.276 1.00 89.94 192 TYR A C 1
ATOM 1487 O O . TYR A 1 192 ? -10.582 22.797 -14.757 1.00 89.94 192 TYR A O 1
ATOM 1495 N N . ALA A 1 193 ? -8.845 22.928 -16.172 1.00 86.94 193 ALA A N 1
ATOM 1496 C CA . ALA A 1 193 ? -8.904 21.540 -16.622 1.00 86.94 193 ALA A CA 1
ATOM 1497 C C . ALA A 1 193 ? -8.641 20.537 -15.478 1.00 86.94 193 ALA A C 1
ATOM 1499 O O . ALA A 1 193 ? -9.290 19.492 -15.405 1.00 86.94 193 ALA A O 1
ATOM 1500 N N . GLN A 1 194 ? -7.745 20.868 -14.540 1.00 83.31 194 GLN A N 1
ATOM 1501 C CA . GLN A 1 194 ? -7.506 20.079 -13.325 1.00 83.31 194 GLN A CA 1
ATOM 1502 C C . GLN A 1 194 ? -8.699 20.126 -12.362 1.00 83.31 194 GLN A C 1
ATOM 1504 O O . GLN A 1 194 ? -9.121 19.091 -11.853 1.00 83.31 194 GLN A O 1
ATOM 1509 N N . LYS A 1 195 ? -9.282 21.311 -12.132 1.00 83.38 195 LYS A N 1
ATOM 1510 C CA . LYS A 1 195 ? -10.452 21.493 -11.250 1.00 83.38 195 LYS A CA 1
ATOM 1511 C C . LYS A 1 195 ? -11.705 20.804 -11.792 1.00 83.38 195 LYS A C 1
ATOM 1513 O O . LYS A 1 195 ? -12.521 20.326 -11.012 1.00 83.38 195 LYS A O 1
ATOM 1518 N N . THR A 1 196 ? -11.853 20.745 -13.112 1.00 82.88 196 THR A N 1
ATOM 1519 C CA . THR A 1 196 ? -12.966 20.059 -13.788 1.00 82.88 196 THR A CA 1
ATOM 1520 C C . THR A 1 196 ? -12.738 18.554 -13.957 1.00 82.88 196 THR A C 1
ATOM 1522 O O . THR A 1 196 ? -13.647 17.856 -14.398 1.00 82.88 196 THR A O 1
ATOM 1525 N N . GLY A 1 197 ? -11.560 18.034 -13.587 1.00 72.94 197 GLY A N 1
ATOM 1526 C CA . GLY A 1 197 ? -11.226 16.610 -13.685 1.00 72.94 197 GLY A CA 1
ATOM 1527 C C . GLY A 1 197 ? -11.063 16.096 -15.119 1.00 72.94 197 GLY A C 1
ATOM 1528 O O . GLY A 1 197 ? -11.016 14.887 -15.328 1.00 72.94 197 GLY A O 1
ATOM 1529 N N . LEU A 1 198 ? -10.987 16.995 -16.107 1.00 65.38 198 LEU A N 1
ATOM 1530 C CA . LEU A 1 198 ? -10.846 16.648 -17.524 1.00 65.38 198 LEU A CA 1
ATOM 1531 C C . LEU A 1 198 ? -9.386 16.393 -17.923 1.00 65.38 198 LEU A C 1
ATOM 1533 O O . LEU A 1 198 ? -9.134 15.728 -18.926 1.00 65.38 198 LEU A O 1
ATOM 1537 N N . ALA A 1 199 ? -8.421 16.898 -17.148 1.00 59.00 199 ALA A N 1
ATOM 1538 C CA . ALA A 1 199 ? -7.003 16.671 -17.402 1.00 59.00 199 ALA A CA 1
ATOM 1539 C C . ALA A 1 199 ? -6.446 15.512 -16.554 1.00 59.00 199 ALA A C 1
ATOM 1541 O O . ALA A 1 199 ? -6.633 15.506 -15.332 1.00 59.00 199 ALA A O 1
ATOM 1542 N N . PRO A 1 200 ? -5.694 14.566 -17.153 1.00 60.22 200 PRO A N 1
ATOM 1543 C CA . PRO A 1 200 ? -4.880 13.642 -16.377 1.00 60.22 200 PRO A CA 1
ATOM 1544 C C . PRO A 1 200 ? -3.853 14.447 -15.571 1.00 60.22 200 PRO A C 1
ATOM 1546 O O . PRO A 1 200 ? -3.260 15.396 -16.089 1.00 60.22 200 PRO A O 1
ATOM 1549 N N . ALA A 1 201 ? -3.651 14.077 -14.303 1.00 63.09 201 ALA A N 1
ATOM 1550 C CA . ALA A 1 201 ? -2.671 14.720 -13.433 1.00 63.09 201 ALA A CA 1
ATOM 1551 C C . ALA A 1 201 ? -1.324 14.845 -14.162 1.00 63.09 201 ALA A C 1
ATOM 1553 O O . ALA A 1 201 ? -0.806 13.856 -14.689 1.00 63.09 201 ALA A O 1
ATOM 1554 N N . LEU A 1 202 ? -0.780 16.065 -14.235 1.00 62.75 202 LEU A N 1
ATOM 1555 C CA . LEU A 1 202 ? 0.479 16.335 -14.922 1.00 62.75 202 LEU A CA 1
ATOM 1556 C C . LEU A 1 202 ? 1.605 15.594 -14.190 1.00 62.75 202 LEU A C 1
ATOM 1558 O O . LEU A 1 202 ? 2.141 16.088 -13.202 1.00 62.75 202 LEU A O 1
ATOM 1562 N N . LEU A 1 203 ? 1.936 14.393 -14.667 1.00 64.88 203 LEU A N 1
ATOM 1563 C CA . LEU A 1 203 ? 3.031 13.590 -14.135 1.00 64.88 203 LEU A CA 1
ATOM 1564 C C . LEU A 1 203 ? 4.320 14.398 -14.246 1.00 64.88 203 LEU A C 1
ATOM 1566 O O . LEU A 1 203 ? 4.702 14.820 -15.349 1.00 64.88 203 LEU A O 1
ATOM 1570 N N . SER A 1 204 ? 4.989 14.602 -13.112 1.00 74.19 204 SER A N 1
ATOM 1571 C CA . SER A 1 204 ? 6.292 15.253 -13.109 1.00 74.19 204 SER A CA 1
ATOM 1572 C C . SER A 1 204 ? 7.266 14.430 -13.961 1.00 74.19 204 SER A C 1
ATOM 1574 O O . SER A 1 204 ? 7.086 13.227 -14.179 1.00 74.19 204 SER A O 1
ATOM 1576 N N . THR A 1 205 ? 8.322 15.061 -14.471 1.00 78.06 205 THR A N 1
ATOM 1577 C CA . THR A 1 205 ? 9.392 14.332 -15.173 1.00 78.06 205 THR A CA 1
ATOM 1578 C C . THR A 1 205 ? 9.959 13.212 -14.300 1.00 78.06 205 THR A C 1
ATOM 1580 O O . THR A 1 205 ? 10.244 12.130 -14.808 1.00 78.06 205 THR A O 1
ATOM 1583 N N . SER A 1 206 ? 10.031 13.433 -12.982 1.00 81.25 206 SER A N 1
ATOM 1584 C CA . SER A 1 206 ? 10.454 12.424 -12.012 1.00 81.25 206 SER A CA 1
ATOM 1585 C C . SER A 1 206 ? 9.528 11.202 -11.995 1.00 81.25 206 SER A C 1
ATOM 1587 O O . SER A 1 206 ? 10.011 10.074 -11.956 1.00 81.25 206 SER A O 1
ATOM 1589 N N . ASP A 1 207 ? 8.213 11.390 -12.123 1.00 85.25 207 ASP A N 1
ATOM 1590 C CA . ASP A 1 207 ? 7.248 10.285 -12.098 1.00 85.25 207 ASP A CA 1
ATOM 1591 C C . ASP A 1 207 ? 7.308 9.451 -13.373 1.00 85.25 207 ASP A C 1
ATOM 1593 O O . ASP A 1 207 ? 7.227 8.226 -13.311 1.00 85.25 207 ASP A O 1
ATOM 1597 N N . LYS A 1 208 ? 7.550 10.085 -14.525 1.00 89.00 208 LYS A N 1
ATOM 1598 C CA . LYS A 1 208 ? 7.797 9.366 -15.785 1.00 89.00 208 LYS A CA 1
ATOM 1599 C C . LYS A 1 208 ? 9.035 8.474 -15.677 1.00 89.00 208 LYS A C 1
ATOM 1601 O O . LYS A 1 208 ? 8.967 7.300 -16.029 1.00 89.00 208 LYS A O 1
ATOM 1606 N N . LEU A 1 209 ? 10.123 8.991 -15.098 1.00 90.81 209 LEU A N 1
ATOM 1607 C CA . LEU A 1 209 ? 11.341 8.212 -14.848 1.00 90.81 209 LEU A CA 1
ATOM 1608 C C . LEU A 1 209 ? 11.098 7.058 -13.862 1.00 90.81 209 LEU A C 1
ATOM 1610 O O . LEU A 1 209 ? 11.574 5.948 -14.099 1.00 90.81 209 LEU A O 1
ATOM 1614 N N . LYS A 1 210 ? 10.319 7.276 -12.789 1.00 90.44 210 LYS A N 1
ATOM 1615 C CA . LYS A 1 210 ? 9.903 6.202 -11.865 1.00 90.44 210 LYS A CA 1
ATOM 1616 C C . LYS A 1 210 ? 9.126 5.111 -12.617 1.00 90.44 210 LYS A C 1
ATOM 1618 O O . LYS A 1 210 ? 9.415 3.926 -12.453 1.00 90.44 210 LYS A O 1
ATOM 1623 N N . ILE A 1 211 ? 8.181 5.487 -13.481 1.00 92.12 211 ILE A N 1
ATOM 1624 C CA . ILE A 1 211 ? 7.392 4.541 -14.286 1.00 92.12 211 ILE A CA 1
ATOM 1625 C C . ILE A 1 211 ? 8.304 3.745 -15.229 1.00 92.12 211 ILE A C 1
ATOM 1627 O O . ILE A 1 211 ? 8.253 2.516 -15.240 1.00 92.12 211 ILE A O 1
ATOM 1631 N N . GLU A 1 212 ? 9.190 4.407 -15.969 1.00 94.25 212 GLU A N 1
ATOM 1632 C CA . GLU A 1 212 ? 10.140 3.743 -16.868 1.00 94.25 212 GLU A CA 1
ATOM 1633 C C . GLU A 1 212 ? 11.059 2.765 -16.124 1.00 94.25 212 GLU A C 1
ATOM 1635 O O . GLU A 1 212 ? 11.200 1.609 -16.540 1.00 94.25 212 GLU A O 1
ATOM 1640 N N . ALA A 1 213 ? 11.611 3.178 -14.981 1.00 95.94 213 ALA A N 1
ATOM 1641 C CA . ALA A 1 213 ? 12.441 2.326 -14.136 1.00 95.94 213 ALA A CA 1
ATOM 1642 C C . ALA A 1 213 ? 11.675 1.088 -13.642 1.00 95.94 213 ALA A C 1
ATOM 1644 O O . ALA A 1 213 ? 12.182 -0.033 -13.746 1.00 95.94 213 ALA A O 1
ATOM 1645 N N . THR A 1 214 ? 10.430 1.250 -13.172 1.00 93.62 214 THR A N 1
ATOM 1646 C CA . THR A 1 214 ? 9.602 0.110 -12.732 1.00 93.62 214 THR A CA 1
ATOM 1647 C C . THR A 1 214 ? 9.274 -0.845 -13.881 1.00 93.62 214 THR A C 1
ATOM 1649 O O . THR A 1 214 ? 9.295 -2.063 -13.688 1.00 93.62 214 THR A O 1
ATOM 1652 N N . MET A 1 215 ? 9.037 -0.339 -15.096 1.00 95.94 215 MET A N 1
ATOM 1653 C CA . MET A 1 215 ? 8.826 -1.178 -16.279 1.00 95.94 215 MET A CA 1
ATOM 1654 C C . MET A 1 215 ? 10.074 -1.988 -16.642 1.00 95.94 215 MET A C 1
ATOM 1656 O O . MET A 1 215 ? 9.973 -3.187 -16.909 1.00 95.94 215 MET A O 1
ATOM 1660 N N . LEU A 1 216 ? 11.252 -1.359 -16.656 1.00 97.12 216 LEU A N 1
ATOM 1661 C CA . LEU A 1 216 ? 12.515 -2.043 -16.947 1.00 97.12 216 LEU A CA 1
ATOM 1662 C C . LEU A 1 216 ? 12.839 -3.095 -15.882 1.00 97.12 216 LEU A C 1
ATOM 1664 O O . LEU A 1 216 ? 13.209 -4.218 -16.223 1.00 97.12 216 LEU A O 1
ATOM 1668 N N . PHE A 1 217 ? 12.610 -2.776 -14.608 1.00 95.75 217 PHE A N 1
ATOM 1669 C CA . PHE A 1 217 ? 12.784 -3.714 -13.504 1.00 95.75 217 PHE A CA 1
ATOM 1670 C C . PHE A 1 217 ? 11.858 -4.934 -13.628 1.00 95.75 217 PHE A C 1
ATOM 1672 O O . PHE A 1 217 ? 12.308 -6.076 -13.502 1.00 95.75 217 PHE A O 1
ATOM 1679 N N . LYS A 1 218 ? 10.576 -4.727 -13.965 1.00 94.50 218 LYS A N 1
ATOM 1680 C CA . LYS A 1 218 ? 9.629 -5.819 -14.256 1.00 94.50 218 LYS A CA 1
ATOM 1681 C C . LYS A 1 218 ? 10.115 -6.690 -15.420 1.00 94.50 218 LYS A C 1
ATOM 1683 O O . LYS A 1 218 ? 10.089 -7.911 -15.322 1.00 94.50 218 LYS A O 1
ATOM 1688 N N . LYS A 1 219 ? 10.628 -6.088 -16.498 1.00 97.12 219 LYS A N 1
ATOM 1689 C CA . LYS A 1 219 ? 11.168 -6.833 -17.651 1.00 97.12 219 LYS A CA 1
ATOM 1690 C C . LYS A 1 219 ? 12.395 -7.674 -17.291 1.00 97.12 219 LYS A C 1
ATOM 1692 O O . LYS A 1 219 ? 12.492 -8.812 -17.737 1.00 97.12 219 LYS A O 1
ATOM 1697 N N . ILE A 1 220 ? 13.337 -7.123 -16.524 1.00 96.94 220 ILE A N 1
ATOM 1698 C CA . ILE A 1 220 ? 14.559 -7.840 -16.129 1.00 96.94 220 ILE A CA 1
ATOM 1699 C C . ILE A 1 220 ? 14.225 -8.952 -15.132 1.00 96.94 220 ILE A C 1
ATOM 1701 O O . ILE A 1 220 ? 14.675 -10.075 -15.333 1.00 96.94 220 ILE A O 1
ATOM 1705 N N . SER A 1 2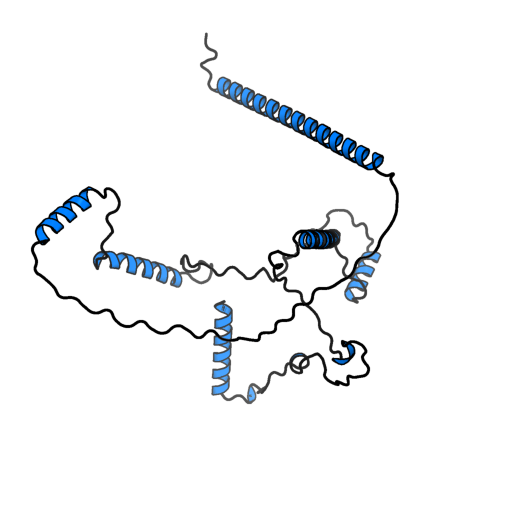21 ? 13.393 -8.680 -14.121 1.00 94.19 221 SER A N 1
ATOM 1706 C CA . SER A 1 221 ? 12.969 -9.704 -13.153 1.00 94.19 221 SER A CA 1
ATOM 1707 C C . SER A 1 221 ? 12.276 -10.883 -13.833 1.00 94.19 221 SER A C 1
ATOM 1709 O O . SER A 1 221 ? 12.679 -12.010 -13.602 1.00 94.19 221 SER A O 1
ATOM 1711 N N . LEU A 1 222 ? 11.354 -10.645 -14.773 1.00 94.19 222 LEU A N 1
ATOM 1712 C CA . LEU A 1 222 ? 10.720 -11.731 -15.535 1.00 94.19 222 LEU A CA 1
ATOM 1713 C C . LEU A 1 222 ? 11.727 -12.587 -16.319 1.00 94.19 222 LEU A C 1
ATOM 1715 O O . LEU A 1 222 ? 11.577 -13.804 -16.395 1.00 94.19 222 LEU A O 1
ATOM 1719 N N . LYS A 1 223 ? 12.764 -11.971 -16.899 1.00 96.75 223 LYS A N 1
ATOM 1720 C CA . LYS A 1 223 ? 13.826 -12.712 -17.597 1.00 96.75 223 LYS A CA 1
ATOM 1721 C C . LYS A 1 223 ? 14.673 -13.536 -16.627 1.00 96.75 223 LYS A C 1
ATOM 1723 O O . LYS A 1 223 ? 15.006 -14.672 -16.944 1.00 96.75 223 LYS A O 1
ATOM 1728 N N . LEU A 1 224 ? 15.019 -12.979 -15.467 1.00 95.06 224 LEU A N 1
ATOM 1729 C CA . LEU A 1 224 ? 15.788 -13.681 -14.438 1.00 95.06 224 LEU A CA 1
ATOM 1730 C C . LEU A 1 224 ? 14.991 -14.843 -13.829 1.00 95.06 224 LEU A C 1
ATOM 1732 O O . LEU A 1 224 ? 15.545 -15.928 -13.680 1.00 95.06 224 LEU A O 1
ATOM 1736 N N . ASP A 1 225 ? 13.698 -14.640 -13.565 1.00 95.25 225 ASP A N 1
ATOM 1737 C CA . ASP A 1 225 ? 12.780 -15.659 -13.043 1.00 95.25 225 ASP A CA 1
ATOM 1738 C C . ASP A 1 225 ? 12.653 -16.842 -14.026 1.00 95.25 225 ASP A C 1
ATOM 1740 O O . ASP A 1 225 ? 12.642 -18.003 -13.621 1.00 95.25 225 ASP A O 1
ATOM 1744 N N . ALA A 1 226 ? 12.631 -16.566 -15.336 1.00 95.62 226 ALA A N 1
ATOM 1745 C CA . ALA A 1 226 ? 12.624 -17.607 -16.364 1.00 95.62 226 ALA A CA 1
ATOM 1746 C C . ALA A 1 226 ? 13.957 -18.378 -16.443 1.00 95.62 226 ALA A C 1
ATOM 1748 O O . ALA A 1 226 ? 13.955 -19.599 -16.603 1.00 95.62 226 ALA A O 1
ATOM 1749 N N . LEU A 1 227 ? 15.100 -17.691 -16.308 1.00 96.06 227 LEU A N 1
ATOM 1750 C CA . LEU A 1 227 ? 16.425 -18.330 -16.304 1.00 96.06 227 LEU A CA 1
ATOM 1751 C C . LEU A 1 227 ? 16.647 -19.210 -15.064 1.00 96.06 227 LEU A C 1
ATOM 1753 O O . LEU A 1 227 ? 17.336 -20.224 -15.156 1.00 96.06 227 LEU A O 1
ATOM 1757 N N . SER A 1 228 ? 16.043 -18.860 -13.925 1.00 94.88 228 SER A N 1
ATOM 1758 C CA . SER A 1 228 ? 16.137 -19.615 -12.669 1.00 94.88 228 SER A CA 1
ATOM 1759 C C . SER A 1 228 ? 15.127 -20.763 -12.544 1.00 94.88 228 SER A C 1
ATOM 1761 O O . SER A 1 228 ? 14.988 -21.328 -11.459 1.00 94.88 228 SER A O 1
ATOM 1763 N N . HIS A 1 229 ? 14.414 -21.125 -13.623 1.00 94.88 229 HIS A N 1
ATOM 1764 C CA . HIS A 1 229 ? 13.332 -22.124 -13.585 1.00 94.88 229 HIS A CA 1
ATOM 1765 C C . HIS A 1 229 ? 12.248 -21.793 -12.542 1.00 94.88 229 HIS A C 1
ATOM 1767 O O . HIS A 1 229 ? 11.640 -22.680 -11.950 1.00 94.88 229 HIS A O 1
ATOM 1773 N N . PHE A 1 230 ? 11.991 -20.502 -12.317 1.00 91.44 230 PHE A N 1
ATOM 1774 C CA . PHE A 1 230 ? 11.013 -20.010 -11.347 1.00 91.44 230 PHE A CA 1
ATOM 1775 C C . PHE A 1 230 ? 11.277 -20.451 -9.890 1.00 91.44 230 PHE A C 1
ATOM 1777 O O . PHE A 1 230 ? 10.367 -20.453 -9.062 1.00 91.44 230 PHE A O 1
ATOM 1784 N N . HIS A 1 231 ? 12.529 -20.759 -9.534 1.00 93.56 231 HIS A N 1
ATOM 1785 C CA . HIS A 1 231 ? 12.947 -21.000 -8.150 1.00 93.56 231 HIS A CA 1
ATOM 1786 C C . HIS A 1 231 ? 13.439 -19.704 -7.488 1.00 93.56 231 HIS A C 1
ATOM 1788 O O . HIS A 1 231 ? 14.633 -19.407 -7.478 1.00 93.56 231 HIS A O 1
ATOM 1794 N N . PHE A 1 232 ? 12.524 -18.915 -6.925 1.00 88.50 232 PHE A N 1
ATOM 1795 C CA . PHE A 1 232 ? 12.844 -17.638 -6.276 1.00 88.50 232 PHE A CA 1
ATOM 1796 C C . PHE A 1 232 ? 11.971 -17.386 -5.037 1.00 88.50 232 PHE A C 1
ATOM 1798 O O . PHE A 1 232 ? 10.951 -18.041 -4.826 1.00 88.50 232 PHE A O 1
ATOM 1805 N N . ALA A 1 233 ? 12.382 -16.431 -4.198 1.00 87.50 233 ALA A N 1
ATOM 1806 C CA . ALA A 1 233 ? 11.582 -15.977 -3.063 1.00 87.50 233 ALA A CA 1
ATOM 1807 C C . ALA A 1 233 ? 10.424 -15.090 -3.557 1.00 87.50 233 ALA A C 1
ATOM 1809 O O . ALA A 1 233 ? 10.673 -14.180 -4.351 1.00 87.50 233 ALA A O 1
ATOM 1810 N N . PRO A 1 234 ? 9.176 -15.311 -3.103 1.00 86.12 234 PRO A N 1
ATOM 1811 C CA . PRO A 1 234 ? 8.025 -14.551 -3.579 1.00 86.12 234 PRO A CA 1
ATOM 1812 C C . PRO A 1 234 ? 8.239 -13.048 -3.376 1.00 86.12 234 PRO A C 1
ATOM 1814 O O . PRO A 1 2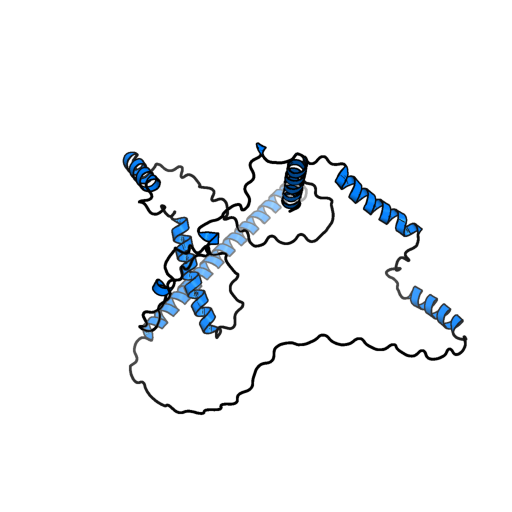34 ? 8.820 -12.614 -2.379 1.00 86.12 234 PRO A O 1
ATOM 1817 N N . LYS A 1 235 ? 7.769 -12.252 -4.341 1.00 85.81 235 LYS A N 1
ATOM 1818 C CA . LYS A 1 235 ? 7.882 -10.790 -4.289 1.00 85.81 235 LYS A CA 1
ATOM 1819 C C . LYS A 1 235 ? 7.172 -10.275 -3.027 1.00 85.81 235 LYS A C 1
ATOM 1821 O O . LYS A 1 235 ? 6.110 -10.803 -2.689 1.00 85.81 235 LYS A O 1
ATOM 1826 N N . PRO A 1 236 ? 7.741 -9.279 -2.324 1.00 83.38 236 PRO A N 1
ATOM 1827 C CA . PRO A 1 236 ? 7.106 -8.724 -1.136 1.00 83.38 236 PRO A CA 1
ATOM 1828 C C . PRO A 1 236 ? 5.726 -8.167 -1.496 1.00 83.38 236 PRO A C 1
ATOM 1830 O O . PRO A 1 236 ? 5.549 -7.588 -2.568 1.00 83.38 236 PRO A O 1
ATOM 1833 N N . VAL A 1 237 ? 4.757 -8.361 -0.602 1.00 80.25 237 VAL A N 1
ATOM 1834 C CA . VAL A 1 237 ? 3.383 -7.888 -0.797 1.00 80.25 237 VAL A CA 1
ATOM 1835 C C . VAL A 1 237 ? 3.385 -6.363 -0.752 1.00 80.25 237 VAL A C 1
ATOM 1837 O O . VAL A 1 237 ? 3.733 -5.769 0.267 1.00 80.25 237 VAL A O 1
ATOM 1840 N N . ILE A 1 238 ? 3.018 -5.748 -1.873 1.00 82.12 238 ILE A N 1
ATOM 1841 C CA . ILE A 1 238 ? 2.732 -4.319 -1.974 1.00 82.12 238 ILE A CA 1
ATOM 1842 C C . ILE A 1 238 ? 1.212 -4.190 -1.883 1.00 82.12 238 ILE A C 1
ATOM 1844 O O . ILE A 1 238 ? 0.486 -4.922 -2.556 1.00 82.12 238 ILE A O 1
ATOM 1848 N N . GLU A 1 239 ? 0.732 -3.323 -0.993 1.00 79.25 239 GLU A N 1
ATOM 1849 C CA . GLU A 1 239 ? -0.698 -3.060 -0.833 1.00 79.25 239 GLU A CA 1
ATOM 1850 C C . GLU A 1 239 ? -1.208 -2.275 -2.051 1.00 79.25 239 GLU A C 1
ATOM 1852 O O . GLU A 1 239 ? -1.137 -1.048 -2.097 1.00 79.25 239 GLU A O 1
ATOM 1857 N N . ASP A 1 240 ? -1.704 -2.998 -3.053 1.00 79.75 240 ASP A N 1
ATOM 1858 C CA . ASP A 1 240 ? -2.300 -2.411 -4.250 1.00 79.75 240 ASP A CA 1
ATOM 1859 C C . ASP A 1 240 ? -3.801 -2.156 -4.017 1.00 79.75 240 ASP A C 1
ATOM 1861 O O . ASP A 1 240 ? -4.580 -3.077 -3.758 1.00 79.75 240 ASP A O 1
ATOM 1865 N N . MET A 1 241 ? -4.233 -0.894 -4.117 1.00 79.88 241 MET A N 1
ATOM 1866 C CA . MET A 1 241 ? -5.654 -0.535 -4.041 1.00 79.88 241 MET A CA 1
ATOM 1867 C C . MET A 1 241 ? -6.343 -0.840 -5.378 1.00 79.88 241 MET A C 1
ATOM 1869 O O . MET A 1 241 ? -6.076 -0.177 -6.379 1.00 79.88 241 MET A O 1
ATOM 1873 N N . SER A 1 242 ? -7.258 -1.813 -5.392 1.00 83.31 242 SER A N 1
ATOM 1874 C CA . SER A 1 242 ? -8.144 -2.071 -6.535 1.00 83.31 242 SER A CA 1
ATOM 1875 C C . SER A 1 242 ? -9.543 -1.518 -6.256 1.00 83.31 242 SER A C 1
ATOM 1877 O O . SER A 1 242 ? -10.094 -1.717 -5.176 1.00 83.31 242 SER A O 1
ATOM 1879 N N . ILE A 1 243 ? -10.106 -0.785 -7.218 1.00 86.06 243 ILE A N 1
ATOM 1880 C CA . ILE A 1 243 ? -11.460 -0.226 -7.124 1.00 86.06 243 ILE A CA 1
ATOM 1881 C C . ILE A 1 243 ? -12.389 -1.155 -7.903 1.00 86.06 243 ILE A C 1
ATOM 1883 O O . ILE A 1 243 ? -12.302 -1.228 -9.128 1.00 86.06 243 ILE A O 1
ATOM 1887 N N . GLN A 1 244 ? -13.260 -1.872 -7.195 1.00 84.12 244 GLN A N 1
ATOM 1888 C CA . GLN A 1 244 ? -14.284 -2.719 -7.805 1.00 84.12 244 GLN A CA 1
ATOM 1889 C C . GLN A 1 244 ? -15.550 -1.897 -8.060 1.00 84.12 244 GLN A C 1
ATOM 1891 O O . GLN A 1 244 ? -16.033 -1.180 -7.184 1.00 84.12 244 GLN A O 1
ATOM 1896 N N . VAL A 1 245 ? -16.072 -1.976 -9.281 1.00 86.38 245 VAL A N 1
ATOM 1897 C CA . VAL A 1 245 ? -17.300 -1.284 -9.691 1.00 86.38 245 VAL A CA 1
ATOM 1898 C C . VAL A 1 245 ? -18.515 -2.189 -9.495 1.00 86.38 245 VAL A C 1
ATOM 1900 O O . VAL A 1 245 ? -18.417 -3.405 -9.651 1.00 86.38 245 VAL A O 1
ATOM 1903 N N . ASN A 1 246 ? -19.676 -1.601 -9.183 1.00 87.56 246 ASN A N 1
ATOM 1904 C CA . ASN A 1 246 ? -20.929 -2.348 -9.073 1.00 87.56 246 ASN A CA 1
ATOM 1905 C C . ASN A 1 246 ? -21.409 -2.791 -10.462 1.00 87.56 246 ASN A C 1
ATOM 1907 O O . ASN A 1 246 ? -22.111 -2.058 -11.158 1.00 87.56 246 ASN A O 1
ATOM 1911 N N . VAL A 1 247 ? -20.980 -3.977 -10.869 1.00 87.00 247 VAL A N 1
ATOM 1912 C CA . VAL A 1 247 ? -21.322 -4.629 -12.131 1.00 87.00 247 VAL A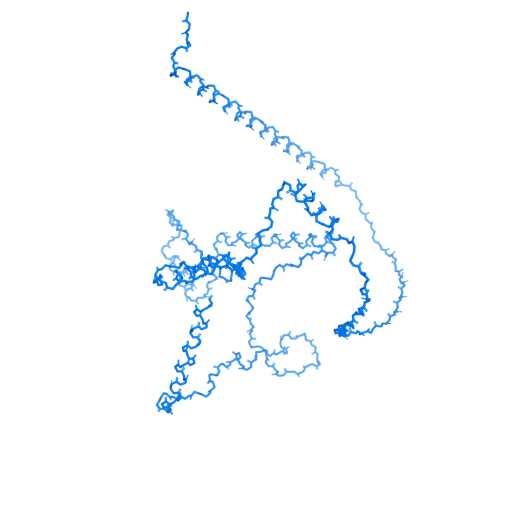 CA 1
ATOM 1913 C C . VAL A 1 247 ? -21.931 -5.996 -11.777 1.00 87.00 247 VAL A C 1
ATOM 1915 O O . VAL A 1 247 ? -21.502 -6.602 -10.788 1.00 87.00 247 VAL A O 1
ATOM 1918 N N . PRO A 1 248 ? -22.959 -6.484 -12.502 1.00 86.19 248 PRO A N 1
ATOM 1919 C CA . PRO A 1 248 ? -23.466 -7.840 -12.292 1.00 86.19 248 PRO A CA 1
ATOM 1920 C C . PRO A 1 248 ? -22.347 -8.863 -12.512 1.00 86.19 248 PRO A C 1
ATOM 1922 O O . PRO A 1 248 ? -21.540 -8.694 -13.427 1.00 86.19 248 PRO A O 1
ATOM 1925 N N . ALA A 1 249 ? -22.324 -9.929 -11.708 1.00 82.00 249 ALA A N 1
ATOM 1926 C CA . ALA A 1 249 ? -21.305 -10.982 -11.772 1.00 82.00 249 ALA A CA 1
ATOM 1927 C C . ALA A 1 249 ? -21.080 -11.483 -13.208 1.00 82.00 249 ALA A C 1
ATOM 1929 O O . ALA A 1 249 ? -19.948 -11.562 -13.679 1.00 82.00 249 ALA A O 1
ATOM 1930 N N . LEU A 1 250 ? -22.185 -11.685 -13.929 1.00 82.88 250 LEU A N 1
ATOM 1931 C CA . LEU A 1 250 ? -22.215 -12.163 -15.307 1.00 82.88 250 LEU A CA 1
ATOM 1932 C C . LEU A 1 250 ? -21.392 -11.309 -16.286 1.00 82.88 250 LEU A C 1
ATOM 1934 O O . LEU A 1 250 ? -20.820 -11.838 -17.230 1.00 82.88 250 LEU A O 1
ATOM 1938 N N . ALA A 1 251 ? -21.304 -9.991 -16.089 1.00 84.12 251 ALA A N 1
ATOM 1939 C CA . ALA A 1 251 ? -20.561 -9.121 -17.005 1.00 84.12 251 ALA A CA 1
ATOM 1940 C C . ALA A 1 251 ? -19.032 -9.197 -16.818 1.00 84.12 251 ALA A C 1
ATOM 1942 O O . ALA A 1 251 ? -18.297 -8.678 -17.657 1.00 84.12 251 ALA A O 1
ATOM 1943 N N . MET A 1 252 ? -18.549 -9.834 -15.745 1.00 84.00 252 MET A N 1
ATOM 1944 C CA . MET A 1 252 ? -17.128 -10.152 -15.544 1.00 84.00 252 MET A CA 1
ATOM 1945 C C . MET A 1 252 ? -16.769 -11.580 -15.975 1.00 84.00 252 MET A C 1
ATOM 1947 O O . MET A 1 252 ? -15.587 -11.918 -16.022 1.00 84.00 252 MET A O 1
ATOM 1951 N N . GLU A 1 253 ? -17.761 -12.415 -16.284 1.00 83.69 253 GLU A N 1
ATOM 1952 C CA . GLU A 1 253 ? -17.559 -13.796 -16.711 1.00 83.69 253 GLU A CA 1
ATOM 1953 C C . GLU A 1 253 ? -17.252 -13.898 -18.212 1.00 83.69 253 GLU A C 1
ATOM 1955 O O . GLU A 1 253 ? -17.542 -13.008 -19.017 1.00 83.69 253 GLU A O 1
ATOM 1960 N N . GLU A 1 254 ? -16.643 -15.019 -18.600 1.00 82.25 254 GLU A N 1
ATOM 1961 C CA . GLU A 1 254 ? -16.435 -15.352 -20.005 1.00 82.25 254 GLU A CA 1
ATOM 1962 C C . GLU A 1 254 ? -17.781 -15.626 -20.692 1.00 82.25 254 GLU A C 1
ATOM 1964 O O . GLU A 1 254 ? -18.685 -16.231 -20.115 1.00 82.25 254 GLU A O 1
ATOM 1969 N N . VAL A 1 255 ? -17.917 -15.199 -21.952 1.00 78.88 255 VAL A N 1
ATOM 1970 C CA . VAL A 1 255 ? -19.165 -15.332 -22.719 1.00 78.88 255 VAL A CA 1
ATOM 1971 C C . VAL A 1 255 ? -19.416 -16.806 -23.057 1.00 78.88 255 VAL A C 1
ATOM 1973 O O . VAL A 1 255 ? -18.994 -17.304 -24.100 1.00 78.88 255 VAL A O 1
ATOM 1976 N N . ALA A 1 256 ? -20.125 -17.506 -22.174 1.00 80.94 256 ALA A N 1
ATOM 1977 C CA . ALA A 1 256 ? -20.607 -18.865 -22.377 1.00 80.94 256 ALA A CA 1
ATOM 1978 C C . ALA A 1 256 ? -22.146 -18.897 -22.282 1.00 80.94 256 ALA A C 1
ATOM 1980 O O . ALA A 1 256 ? -22.719 -18.300 -21.373 1.00 80.94 256 ALA A O 1
ATOM 1981 N N . PRO A 1 257 ? -22.853 -19.622 -23.167 1.00 77.31 257 PRO A N 1
ATOM 1982 C CA . PRO A 1 257 ? -24.322 -19.615 -23.226 1.00 77.31 257 PRO A CA 1
ATOM 1983 C C . PRO A 1 257 ? -25.025 -20.370 -22.075 1.00 77.31 257 PRO A C 1
ATOM 1985 O O . PRO A 1 257 ? -26.215 -20.651 -22.172 1.00 77.31 257 PRO A O 1
ATOM 1988 N N . LEU A 1 258 ? -24.309 -20.752 -21.012 1.00 77.94 258 LEU A N 1
ATOM 1989 C CA . LEU A 1 258 ? -24.787 -21.671 -19.970 1.00 77.94 258 LEU A CA 1
ATOM 1990 C C . LEU A 1 258 ? -25.142 -20.991 -18.636 1.00 77.94 258 LEU A C 1
ATOM 1992 O O . LEU A 1 258 ? -25.732 -21.647 -17.780 1.00 77.94 258 LEU A O 1
ATOM 1996 N N . ALA A 1 259 ? -24.791 -19.718 -18.433 1.00 73.56 259 ALA A N 1
ATOM 1997 C CA . ALA A 1 259 ? -24.892 -19.065 -17.128 1.00 73.56 259 ALA A CA 1
ATOM 1998 C C . ALA A 1 259 ? -25.958 -17.958 -17.100 1.00 73.56 259 ALA A C 1
ATOM 2000 O O . ALA A 1 259 ? -25.992 -17.083 -17.962 1.00 73.56 259 ALA A O 1
ATOM 2001 N N . VAL A 1 260 ? -26.815 -17.993 -16.076 1.00 70.44 260 VAL A N 1
ATOM 2002 C CA . VAL A 1 260 ? -27.719 -16.899 -15.694 1.00 70.44 260 VAL A CA 1
ATOM 2003 C C . VAL A 1 260 ? -27.521 -16.675 -14.197 1.00 70.44 260 VAL A C 1
ATOM 2005 O O . VAL A 1 260 ? -27.903 -17.520 -13.388 1.00 70.44 260 VAL A O 1
ATOM 2008 N N . SER A 1 261 ? -26.881 -15.568 -13.825 1.00 73.31 261 SER A N 1
ATOM 2009 C CA . SER A 1 261 ? -26.727 -15.141 -12.434 1.00 73.31 261 SER A CA 1
ATOM 2010 C C . SER A 1 261 ? -27.034 -13.642 -12.315 1.00 73.31 261 SER A C 1
ATOM 2012 O O . SER A 1 261 ? -26.392 -12.805 -12.945 1.00 73.31 261 SER A O 1
ATOM 2014 N N . ASP A 1 262 ? -28.029 -13.298 -11.491 1.00 78.75 262 ASP A N 1
ATOM 2015 C CA . ASP A 1 262 ? -28.466 -11.907 -11.256 1.00 78.75 262 ASP A CA 1
ATOM 2016 C C . ASP A 1 262 ? -27.733 -11.249 -10.067 1.00 78.75 262 ASP A C 1
ATOM 2018 O O . ASP A 1 262 ? -28.085 -10.156 -9.619 1.00 78.75 262 ASP A O 1
ATOM 2022 N N . ALA A 1 263 ? -26.734 -11.929 -9.498 1.00 84.12 263 ALA A N 1
ATOM 2023 C CA . ALA A 1 263 ? -26.017 -11.459 -8.319 1.00 84.12 263 ALA A CA 1
ATOM 2024 C C . ALA A 1 263 ? -25.091 -10.273 -8.653 1.00 84.12 263 ALA A C 1
ATOM 2026 O O . ALA A 1 263 ? -24.370 -10.281 -9.654 1.00 84.12 263 ALA A O 1
ATOM 2027 N N . ALA A 1 264 ? -25.085 -9.259 -7.786 1.00 84.88 264 ALA A N 1
ATOM 2028 C CA . ALA A 1 264 ? -24.145 -8.142 -7.856 1.00 84.88 264 ALA A CA 1
ATOM 2029 C C . ALA A 1 264 ? -22.778 -8.533 -7.267 1.00 84.88 264 ALA A C 1
ATOM 2031 O O . ALA A 1 264 ? -22.708 -9.364 -6.362 1.00 84.88 264 ALA A O 1
ATOM 2032 N N . MET A 1 265 ? -21.698 -7.918 -7.762 1.00 85.44 265 MET A N 1
ATOM 2033 C CA . MET A 1 265 ? -20.341 -8.162 -7.250 1.00 85.44 265 MET A CA 1
ATOM 2034 C C . MET A 1 265 ? -20.093 -7.578 -5.855 1.00 85.44 265 MET A C 1
ATOM 2036 O O . MET A 1 265 ? -19.358 -8.176 -5.075 1.00 85.44 265 MET A O 1
ATOM 2040 N N . LEU A 1 266 ? -20.696 -6.427 -5.538 1.00 88.62 266 LEU A N 1
ATOM 2041 C CA . LEU A 1 266 ? -20.514 -5.776 -4.239 1.00 88.62 266 LEU A CA 1
ATOM 2042 C C . LEU A 1 266 ? -21.422 -6.387 -3.176 1.00 88.62 266 LEU A C 1
ATOM 2044 O O . LEU A 1 266 ? -22.600 -6.670 -3.421 1.00 88.62 266 LEU A O 1
ATOM 2048 N N . ALA A 1 267 ? -20.891 -6.512 -1.963 1.00 88.06 267 ALA A N 1
ATOM 2049 C CA . ALA A 1 267 ? -21.689 -6.947 -0.830 1.00 88.06 267 ALA A CA 1
ATOM 2050 C C . ALA A 1 267 ? -22.724 -5.866 -0.449 1.00 88.06 267 ALA A C 1
ATOM 2052 O O . ALA A 1 267 ? -22.437 -4.668 -0.545 1.00 88.06 267 ALA A O 1
ATOM 2053 N N . PRO A 1 268 ? -23.909 -6.238 0.075 1.00 88.00 268 PRO A N 1
ATOM 2054 C CA . PRO A 1 268 ? -24.897 -5.261 0.541 1.00 88.00 268 PRO A CA 1
ATOM 2055 C C . PRO A 1 268 ? -24.346 -4.280 1.586 1.00 88.00 268 PRO A C 1
ATOM 2057 O O . PRO A 1 268 ? -24.770 -3.127 1.628 1.00 88.00 268 PRO A O 1
ATOM 2060 N N . GLU A 1 269 ? -23.382 -4.717 2.403 1.00 89.31 269 GLU A N 1
ATOM 2061 C CA . GLU A 1 269 ? -22.709 -3.863 3.385 1.00 89.31 269 GLU A CA 1
ATOM 2062 C C . GLU A 1 269 ? -21.821 -2.798 2.729 1.00 89.31 269 GLU A C 1
ATOM 2064 O O . GLU A 1 269 ? -21.759 -1.691 3.246 1.00 89.31 269 GLU A O 1
ATOM 2069 N N . GLU A 1 270 ? -21.182 -3.087 1.592 1.00 88.75 270 GLU A N 1
ATOM 2070 C CA . GLU A 1 270 ? -20.354 -2.127 0.838 1.00 88.75 270 GLU A CA 1
ATOM 2071 C C . GLU A 1 270 ? -21.214 -1.076 0.125 1.00 88.75 270 GLU A C 1
ATOM 2073 O O . GLU A 1 270 ? -20.813 0.078 -0.013 1.00 88.75 270 GLU A O 1
ATOM 2078 N N . ILE A 1 271 ? -22.424 -1.463 -0.291 1.00 87.56 271 ILE A N 1
ATOM 2079 C CA . ILE A 1 271 ? -23.415 -0.552 -0.880 1.00 87.56 271 ILE A CA 1
ATOM 2080 C C . ILE A 1 271 ? -24.048 0.324 0.210 1.00 87.56 271 ILE A C 1
ATOM 2082 O O . ILE A 1 271 ? -24.300 1.511 -0.006 1.00 87.56 271 ILE A O 1
ATOM 2086 N N . PHE A 1 272 ? -24.313 -0.247 1.389 1.00 87.00 272 PHE A N 1
ATOM 2087 C CA . PHE A 1 272 ? -24.970 0.449 2.488 1.00 87.00 272 PHE A CA 1
ATOM 2088 C C . PHE A 1 272 ? -24.356 0.125 3.855 1.00 87.00 272 PHE A C 1
ATOM 2090 O O . PHE A 1 272 ? -24.638 -0.897 4.483 1.00 87.00 272 PHE A O 1
ATOM 2097 N N . HIS A 1 273 ? -23.620 1.094 4.399 1.00 86.00 273 HIS A N 1
ATOM 2098 C CA . HIS A 1 273 ? -23.158 1.068 5.784 1.00 86.00 273 HIS A CA 1
ATOM 2099 C C . HIS A 1 273 ? -24.188 1.705 6.730 1.00 86.00 273 HIS A C 1
ATOM 2101 O O . HIS A 1 273 ? -24.051 2.851 7.172 1.00 86.00 273 HIS A O 1
ATOM 2107 N N . GLY A 1 274 ? -25.227 0.950 7.081 1.00 82.25 274 GLY A N 1
ATOM 2108 C CA . GLY A 1 274 ? -26.176 1.345 8.118 1.00 82.25 274 GLY A CA 1
ATOM 2109 C C . GLY A 1 274 ? -25.561 1.242 9.516 1.00 82.25 274 GLY A C 1
ATOM 2110 O O . GLY A 1 274 ? -25.210 0.157 9.979 1.00 82.25 274 GLY A O 1
ATOM 2111 N N . LYS A 1 275 ? -25.473 2.353 10.257 1.00 76.88 275 LYS A N 1
ATOM 2112 C CA . LYS A 1 275 ? -25.330 2.265 11.721 1.00 76.88 275 LYS A CA 1
ATOM 2113 C C . LYS A 1 275 ? -26.646 1.675 12.223 1.00 76.88 275 LYS A C 1
ATOM 2115 O O . LYS A 1 275 ? -27.646 2.329 12.007 1.00 76.88 275 LYS A O 1
ATOM 2120 N N . GLY A 1 276 ? -26.636 0.481 12.826 1.00 80.12 276 GLY A N 1
ATOM 2121 C CA . GLY A 1 276 ? -27.837 -0.300 13.186 1.00 80.12 276 GLY A CA 1
ATOM 2122 C C . GLY A 1 276 ? -28.923 0.452 13.978 1.00 80.12 276 GLY A C 1
ATOM 2123 O O . GLY A 1 276 ? -29.594 1.332 13.461 1.00 80.12 276 GLY A O 1
ATOM 2124 N N . ASN A 1 277 ? -29.163 0.104 15.245 1.00 78.50 277 ASN A N 1
ATOM 2125 C CA . ASN A 1 277 ? -30.192 0.795 16.037 1.00 78.50 277 ASN A CA 1
ATOM 2126 C C . ASN A 1 277 ? -29.734 2.220 16.405 1.00 78.50 277 ASN A C 1
ATOM 2128 O O . ASN A 1 277 ? -29.093 2.426 17.441 1.00 78.50 277 ASN A O 1
ATOM 2132 N N . ILE A 1 278 ? -30.042 3.202 15.554 1.00 79.44 278 ILE A N 1
ATOM 2133 C CA . ILE A 1 278 ? -29.814 4.626 15.817 1.00 79.44 278 ILE A CA 1
ATOM 2134 C C . ILE A 1 278 ? -30.875 5.083 16.818 1.00 79.44 278 ILE A C 1
ATOM 2136 O O . ILE A 1 278 ? -32.039 5.232 16.471 1.00 79.44 278 ILE A O 1
ATOM 2140 N N . LYS A 1 279 ? -30.470 5.275 18.075 1.00 84.62 279 LYS A N 1
ATOM 2141 C CA . LYS A 1 279 ? -31.299 5.922 19.100 1.00 84.62 279 LYS A CA 1
ATOM 2142 C C . LYS A 1 279 ? -30.884 7.377 19.233 1.00 84.62 279 LYS A C 1
ATOM 2144 O O . LYS A 1 279 ? -29.687 7.658 19.379 1.00 84.62 279 LYS A O 1
ATOM 2149 N N . GLU A 1 280 ? -31.854 8.280 19.203 1.00 82.50 280 GLU A N 1
ATOM 2150 C CA . GLU A 1 280 ? -31.610 9.704 19.409 1.00 82.50 280 GLU A CA 1
ATOM 2151 C C . GLU A 1 280 ? -31.248 9.993 20.875 1.00 82.50 280 GLU A C 1
ATOM 2153 O O . GLU A 1 280 ? -31.630 9.265 21.792 1.00 82.50 280 GLU A O 1
ATOM 2158 N N . GLU A 1 281 ? -30.481 11.055 21.135 1.00 80.62 281 GLU A N 1
ATOM 2159 C CA . GLU A 1 281 ? -30.007 11.362 22.490 1.00 80.62 281 GLU A CA 1
ATOM 2160 C C . GLU A 1 281 ? -31.131 11.683 23.482 1.00 80.62 281 GLU A C 1
ATOM 2162 O O . GLU A 1 281 ? -30.966 11.434 24.684 1.00 80.62 281 GLU A O 1
ATOM 2167 N N . ALA A 1 282 ? -32.264 12.188 22.984 1.00 83.88 282 ALA A N 1
ATOM 2168 C CA . ALA A 1 282 ? -33.466 12.474 23.760 1.00 83.88 282 ALA A CA 1
ATOM 2169 C C . ALA A 1 282 ? -34.121 11.195 24.310 1.00 83.88 282 ALA A C 1
ATOM 2171 O O . ALA A 1 282 ? -34.537 11.167 25.467 1.00 83.88 282 ALA A O 1
ATOM 2172 N N . GLU A 1 283 ? -34.111 10.115 23.529 1.00 86.00 283 GLU A N 1
ATOM 2173 C CA . GLU A 1 283 ? -34.729 8.824 23.863 1.00 86.00 283 GLU A CA 1
ATOM 2174 C C . GLU A 1 283 ? -33.833 7.937 24.747 1.00 86.00 283 GLU A C 1
ATOM 2176 O O . GLU A 1 283 ? -34.261 6.908 25.275 1.00 86.00 283 GLU A O 1
ATOM 2181 N N . LEU A 1 284 ? -32.559 8.311 24.921 1.00 85.38 284 LEU A N 1
ATOM 2182 C CA . LEU A 1 284 ? -31.615 7.544 25.729 1.00 85.38 284 LEU A CA 1
ATOM 2183 C C . LEU A 1 284 ? -31.871 7.723 27.229 1.00 85.38 284 LEU A C 1
ATOM 2185 O O . LEU A 1 284 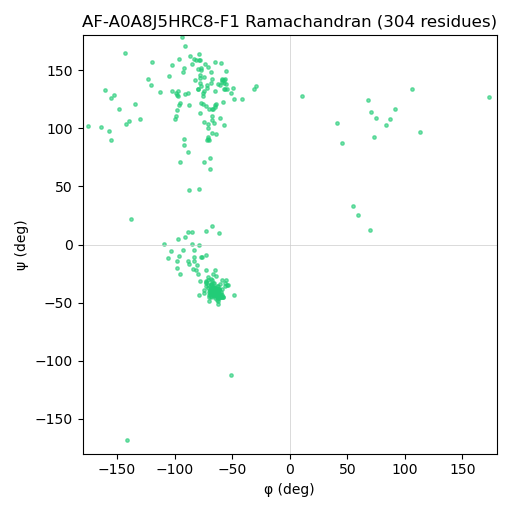? -31.823 8.828 27.775 1.00 85.38 284 LEU A O 1
ATOM 2189 N N . THR A 1 285 ? -32.006 6.606 27.939 1.00 90.12 285 THR A N 1
ATOM 2190 C CA . THR A 1 285 ? -32.018 6.604 29.405 1.00 90.12 285 THR A CA 1
ATOM 2191 C C . THR A 1 285 ? -30.662 7.055 29.964 1.00 90.12 285 THR A C 1
ATOM 2193 O O . THR A 1 285 ? -29.611 6.951 29.322 1.00 90.12 285 THR A O 1
ATOM 2196 N N . LYS A 1 286 ? -30.655 7.557 31.206 1.00 89.62 286 LYS A N 1
ATOM 2197 C CA . LYS A 1 286 ? -29.429 8.016 31.889 1.00 89.62 286 LYS A CA 1
ATOM 2198 C C . LYS A 1 286 ? -28.358 6.916 31.968 1.00 89.62 286 LYS A C 1
ATOM 2200 O O . LYS A 1 286 ? -27.167 7.207 31.837 1.00 89.62 286 LYS A O 1
ATOM 2205 N N . GLU A 1 287 ? -28.778 5.667 32.147 1.00 90.88 287 GLU A N 1
ATOM 2206 C CA . GLU A 1 287 ? -27.901 4.494 32.201 1.00 90.88 287 GLU A CA 1
ATOM 2207 C C . GLU A 1 287 ? -27.253 4.196 30.847 1.00 90.88 287 GLU A C 1
ATOM 2209 O O . GLU A 1 287 ? -26.031 4.034 30.771 1.00 90.88 287 GLU A O 1
ATOM 2214 N N . GLU A 1 288 ? -28.031 4.229 29.763 1.00 89.50 288 GLU A N 1
ATOM 2215 C CA . GLU A 1 288 ? -27.514 3.992 28.414 1.00 89.50 288 GLU A CA 1
ATOM 2216 C C . GLU A 1 288 ? -26.544 5.106 27.983 1.00 89.50 288 GLU A C 1
ATOM 2218 O O . GLU A 1 288 ? -25.480 4.827 27.425 1.00 89.50 288 GLU A O 1
ATOM 2223 N N . ARG A 1 289 ? -26.809 6.373 28.349 1.00 90.56 289 ARG A N 1
ATOM 2224 C CA . ARG A 1 289 ? -25.848 7.478 28.138 1.00 90.56 289 ARG A CA 1
ATOM 2225 C C . ARG A 1 289 ? -24.522 7.233 28.869 1.00 90.56 289 ARG A C 1
ATOM 2227 O O . ARG A 1 289 ? -23.453 7.452 28.293 1.00 90.56 289 ARG A O 1
ATOM 2234 N N . LYS A 1 290 ? -24.562 6.754 30.120 1.00 94.12 290 LYS A N 1
ATOM 2235 C CA . LYS A 1 290 ? -23.354 6.412 30.895 1.00 94.12 290 LYS A CA 1
ATOM 2236 C C . LYS A 1 290 ? -22.586 5.260 30.238 1.00 94.12 290 LYS A C 1
ATOM 2238 O O . LYS A 1 290 ? -21.363 5.346 30.106 1.00 94.12 290 LYS A O 1
ATOM 2243 N N . ARG A 1 291 ? -23.291 4.226 29.766 1.00 91.62 291 ARG A N 1
ATOM 2244 C CA . ARG A 1 291 ? -22.708 3.087 29.040 1.00 91.62 291 ARG A CA 1
ATOM 2245 C C . ARG A 1 291 ? -22.040 3.522 27.735 1.00 91.62 291 ARG A C 1
ATOM 2247 O O . ARG A 1 291 ? -20.902 3.132 27.476 1.00 91.62 291 ARG A O 1
ATOM 2254 N N . ARG A 1 292 ? -22.692 4.384 26.948 1.00 90.06 292 ARG A N 1
ATOM 2255 C CA . ARG A 1 292 ? -22.157 4.921 25.686 1.00 90.06 292 ARG A CA 1
ATOM 2256 C C . ARG A 1 292 ? -20.868 5.714 25.904 1.00 90.06 292 ARG A C 1
ATOM 2258 O O . ARG A 1 292 ? -19.881 5.452 25.219 1.00 90.06 292 ARG A O 1
ATOM 2265 N N . ARG A 1 293 ? -20.830 6.599 26.909 1.00 92.19 293 ARG A N 1
ATOM 2266 C CA . ARG A 1 293 ? -19.615 7.348 27.292 1.00 92.19 293 ARG A CA 1
ATOM 2267 C C . ARG A 1 293 ? -18.488 6.422 27.748 1.00 92.19 293 ARG A C 1
ATOM 2269 O O . ARG A 1 293 ? -17.344 6.604 27.343 1.00 92.19 293 ARG A O 1
ATOM 2276 N N . ALA A 1 294 ? -18.799 5.400 28.549 1.00 94.25 294 ALA A N 1
ATOM 2277 C CA . ALA A 1 294 ? -17.808 4.419 28.987 1.00 94.25 294 ALA A CA 1
ATOM 2278 C C . ALA A 1 294 ? -17.233 3.615 27.807 1.00 94.25 294 ALA A C 1
ATOM 2280 O O . ALA A 1 294 ? -16.020 3.434 27.722 1.00 94.25 294 ALA A O 1
ATOM 2281 N N . ASN A 1 295 ? -18.076 3.186 26.865 1.00 93.56 295 ASN A N 1
ATOM 2282 C CA . ASN A 1 295 ? -17.641 2.483 25.657 1.00 93.56 295 ASN A CA 1
ATOM 2283 C C . ASN A 1 295 ? -16.786 3.373 24.747 1.00 93.56 295 AS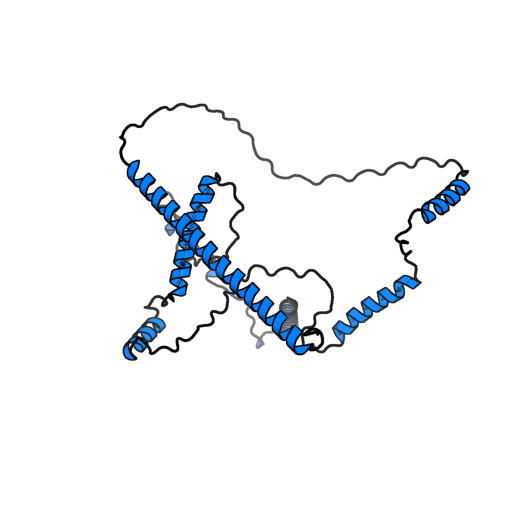N A C 1
ATOM 2285 O O . ASN A 1 295 ? -15.756 2.919 24.252 1.00 93.56 295 ASN A O 1
ATOM 2289 N N . GLN A 1 296 ? -17.165 4.640 24.561 1.00 92.44 296 GLN A N 1
ATOM 2290 C CA . GLN A 1 296 ? -16.361 5.615 23.817 1.00 92.44 296 GLN A CA 1
ATOM 2291 C C . GLN A 1 296 ? -15.004 5.852 24.489 1.00 92.44 296 GLN A C 1
ATOM 2293 O O . GLN A 1 296 ? -13.980 5.773 23.817 1.00 92.44 296 GLN A O 1
ATOM 2298 N N . LYS A 1 297 ? -14.975 6.033 25.818 1.00 94.31 297 LYS A N 1
ATOM 2299 C CA . LYS A 1 297 ? -13.730 6.168 26.591 1.00 94.31 297 LYS A CA 1
ATOM 2300 C C . LYS A 1 297 ? -12.826 4.946 26.421 1.00 94.31 297 LYS A C 1
ATOM 2302 O O . LYS A 1 297 ? -11.639 5.109 26.168 1.00 94.31 297 LYS A O 1
ATOM 2307 N N . ARG A 1 298 ? -13.379 3.730 26.503 1.00 93.00 298 ARG A N 1
ATOM 2308 C CA . ARG A 1 298 ? -12.627 2.480 26.289 1.00 93.00 298 ARG A CA 1
ATOM 2309 C C . ARG A 1 298 ? -12.080 2.372 24.865 1.00 93.00 298 ARG A C 1
ATOM 2311 O O . ARG A 1 298 ? -10.935 1.978 24.693 1.00 93.00 298 ARG A O 1
ATOM 2318 N N . ARG A 1 299 ? -12.866 2.736 23.845 1.00 91.88 299 ARG A N 1
ATOM 2319 C CA . ARG A 1 299 ? -12.404 2.762 22.444 1.00 91.88 299 ARG A CA 1
ATOM 2320 C C . ARG A 1 299 ? -11.265 3.757 22.246 1.00 91.88 299 ARG A C 1
ATOM 2322 O O . ARG A 1 299 ? -10.256 3.401 21.656 1.00 91.88 299 ARG A O 1
ATOM 2329 N N . PHE A 1 300 ? -11.401 4.963 22.790 1.00 92.31 300 PHE A N 1
ATOM 2330 C CA . PHE A 1 300 ? -10.355 5.979 22.725 1.00 92.31 300 PHE A CA 1
ATOM 2331 C C . PHE A 1 300 ? -9.078 5.542 23.453 1.00 92.31 300 PHE A C 1
ATOM 2333 O O . PHE A 1 300 ? -7.989 5.696 22.919 1.00 92.31 300 PHE A O 1
ATOM 2340 N N . GLN A 1 301 ? -9.197 4.926 24.633 1.00 90.12 301 GLN A N 1
ATOM 2341 C CA . GLN A 1 301 ? -8.047 4.368 25.352 1.00 90.12 301 GLN A CA 1
ATOM 2342 C C . GLN A 1 301 ? -7.347 3.257 24.562 1.00 90.12 301 GLN A C 1
ATOM 2344 O O . GLN A 1 301 ? -6.124 3.215 24.556 1.00 90.12 301 GLN A O 1
ATOM 2349 N N . ARG A 1 302 ? -8.101 2.399 23.860 1.00 87.12 302 ARG A N 1
ATOM 2350 C CA . ARG A 1 302 ? -7.525 1.385 22.962 1.00 87.12 302 ARG A CA 1
ATOM 2351 C C . ARG A 1 302 ? -6.764 2.009 21.795 1.00 87.12 302 ARG A C 1
ATOM 2353 O O . ARG A 1 302 ? -5.724 1.486 21.440 1.00 87.12 302 ARG A O 1
ATOM 2360 N N . LEU A 1 303 ? -7.272 3.102 21.226 1.00 84.88 303 LEU A N 1
ATOM 2361 C CA . LEU A 1 303 ? -6.603 3.821 20.137 1.00 84.88 303 LEU A CA 1
ATOM 2362 C C . LEU A 1 303 ? -5.369 4.601 20.608 1.00 84.88 303 LEU A C 1
ATOM 2364 O O . LEU A 1 303 ? -4.4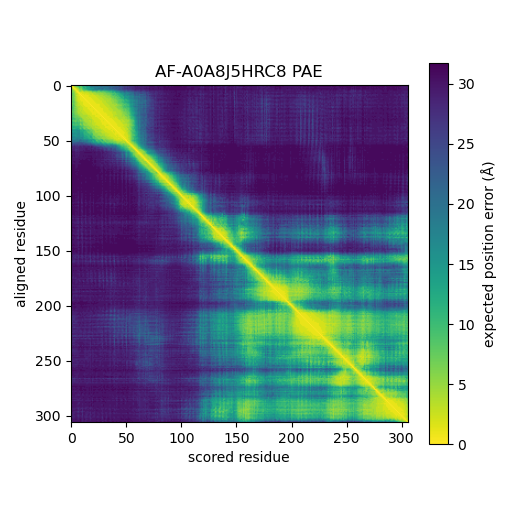38 4.749 19.837 1.00 84.88 303 LEU A O 1
ATOM 2368 N N . LYS A 1 304 ? -5.368 5.110 21.847 1.00 77.38 304 LYS A N 1
ATOM 2369 C CA . LYS A 1 304 ? -4.242 5.859 22.432 1.00 77.38 304 LYS A CA 1
ATOM 2370 C C . LYS A 1 304 ? -3.111 4.948 22.937 1.00 77.38 304 LYS A C 1
ATOM 2372 O O . LYS A 1 304 ? -1.988 5.408 23.080 1.00 77.38 304 LYS A O 1
ATOM 2377 N N . GLY A 1 305 ? -3.429 3.700 23.282 1.00 62.09 305 GLY A N 1
ATOM 2378 C CA . GLY A 1 305 ? -2.457 2.691 23.720 1.00 62.09 305 GLY A CA 1
ATOM 2379 C C . GLY A 1 305 ? -1.841 1.872 22.580 1.00 62.09 305 GLY A C 1
ATOM 2380 O O . GLY A 1 305 ? -1.228 0.847 22.862 1.00 62.09 305 GLY A O 1
ATOM 2381 N N . MET A 1 306 ? -2.067 2.281 21.330 1.00 49.53 306 MET A N 1
ATOM 2382 C CA . MET A 1 306 ? -1.407 1.788 20.118 1.00 49.53 306 MET A CA 1
ATOM 2383 C C . MET A 1 306 ? -0.520 2.900 19.573 1.00 49.53 306 MET A C 1
ATOM 2385 O O . MET A 1 306 ? 0.550 2.554 19.038 1.00 49.53 306 MET A O 1
#

Foldseek 3Di:
DDPPPDPVVVVVVVVVVVVVVVVVVVVVVVVVVVVVVVVVVVVVVVVVVVVVVPPDDDDDDDDDDDDDDDDDDDDDDDDDDDDDDDDDDDDDDDDDDDPCPVVVVVVVVVVVVVPPDDDDDDDDPVNVVVVVVVVVVLVVVQVPDDPPDPPHRPDPDDDDDDDPPPDDPDPPDDDDPDDDPDDPVVVVVVVVCVVVVVDDPPQDPVNVVVVVVVVVVVVVVVVVCVVVVNPDDDDDDDPDDDDDDFDAPVVVDDDDPPDDDRDTPDDPCRVDVDPPPDDDPVRDDPVNVVVVVVVVVVVVVVVVVD